Protein AF-G5Q8T3-F1 (afdb_monomer)

Sequence (205 aa):
MKNFPLQHWLRSTVIAIGSLLVLFMLLFWIPLDMPIKFTLSWMKGAQTIEATTVKQLEKAGVRVGDTLHLSGKGMCNIHSGATWSGQSNSPFMPFDCSQIIWNDAPALPLPESDLVNKAMALSQAVNRQLHPKPEDDSRVSASLRSAIQKSGMVLLDDFGDIVLKTADLCAAEDECVRLKNALVNLGNSKDWNALVKRANAGKLD

Foldseek 3Di:
DDDDPVPVVVVVVVVVVVVVVVVVCCPPVPVCVVVVLQVVCVVVPQEEQEDAAPVSVVVVVDDPNHHYDYHYAFDQDDPPPPDPDPDDDDPPVVPPSVDTHGDPDPDDPDPDDQLVVLVVQLVVLVVCQQDPDPPPPQVDDPVVCVVCVVVVHGDRSQLLSNLQSCCSNQVDPPGPVVVLVVSCVVQVHPHSVRSNVCSVVVNSD

pLDDT: mean 77.92, std 13.71, range [42.62, 95.31]

Structure (mmCIF, N/CA/C/O backbone):
data_AF-G5Q8T3-F1
#
_entry.id   AF-G5Q8T3-F1
#
loop_
_atom_site.group_PDB
_atom_site.id
_atom_site.type_symbol
_atom_site.label_atom_id
_atom_site.label_alt_id
_atom_site.label_comp_id
_atom_site.label_asym_id
_atom_site.label_entity_id
_atom_site.label_seq_id
_atom_site.pdbx_PDB_ins_code
_atom_site.Cartn_x
_atom_site.Cartn_y
_atom_site.Cartn_z
_atom_site.occupancy
_atom_site.B_iso_or_equiv
_atom_site.auth_seq_id
_atom_site.auth_comp_id
_atom_site.auth_asym_id
_atom_site.auth_atom_id
_atom_site.pdbx_PDB_model_num
ATOM 1 N N . MET A 1 1 ? -52.524 17.183 81.335 1.00 42.62 1 MET A N 1
ATOM 2 C CA . MET A 1 1 ? -52.226 17.458 79.912 1.00 42.62 1 MET A CA 1
ATOM 3 C C . MET A 1 1 ? -51.160 16.484 79.434 1.00 42.62 1 MET A C 1
ATOM 5 O O . MET A 1 1 ? -50.053 16.542 79.952 1.00 42.62 1 MET A O 1
ATOM 9 N N . LYS A 1 2 ? -51.485 15.560 78.521 1.00 50.41 2 LYS A N 1
ATOM 10 C CA . LYS A 1 2 ? -50.488 14.779 77.765 1.00 50.41 2 LYS A CA 1
ATOM 11 C C . LYS A 1 2 ? -51.164 14.119 76.555 1.00 50.41 2 LYS A C 1
ATOM 13 O O . LYS A 1 2 ? -51.480 12.937 76.569 1.00 50.41 2 LYS A O 1
ATOM 18 N N . ASN A 1 3 ? -51.418 14.914 75.515 1.00 56.03 3 ASN A N 1
ATOM 19 C CA . ASN A 1 3 ? -51.753 14.386 74.193 1.00 56.03 3 ASN A CA 1
ATOM 20 C C . ASN A 1 3 ? -50.437 13.935 73.547 1.00 56.03 3 ASN A C 1
ATOM 22 O O . ASN A 1 3 ? -49.653 14.764 73.092 1.00 56.03 3 ASN A O 1
ATOM 26 N N . PHE A 1 4 ? -50.154 12.633 73.577 1.00 59.78 4 PHE A N 1
ATOM 27 C CA . PHE A 1 4 ? -49.015 12.053 72.862 1.00 59.78 4 PHE A CA 1
ATOM 28 C C . PHE A 1 4 ? -49.248 12.167 71.341 1.00 59.78 4 PHE A C 1
ATOM 30 O O . PHE A 1 4 ? -50.328 11.801 70.874 1.00 59.78 4 PHE A O 1
ATOM 37 N N . PRO A 1 5 ? -48.272 12.626 70.534 1.00 58.94 5 PRO A N 1
ATOM 38 C CA . PRO A 1 5 ? -48.464 12.930 69.112 1.00 58.94 5 PRO A CA 1
ATOM 39 C C . PRO A 1 5 ? -48.388 11.675 68.216 1.00 58.94 5 PRO A C 1
ATOM 41 O O . PRO A 1 5 ? -47.800 11.695 67.138 1.00 58.94 5 PRO A O 1
ATOM 44 N N . LEU A 1 6 ? -48.978 10.557 68.648 1.00 61.34 6 LEU A N 1
ATOM 45 C CA . LEU A 1 6 ? -48.939 9.267 67.938 1.00 61.34 6 LEU A CA 1
ATOM 46 C C . LEU A 1 6 ? -49.663 9.310 66.581 1.00 61.34 6 LEU A C 1
ATOM 48 O O . LEU A 1 6 ? -49.260 8.646 65.629 1.00 61.34 6 LEU A O 1
ATOM 52 N N . GLN A 1 7 ? -50.704 10.135 66.465 1.00 61.84 7 GLN A N 1
ATOM 53 C CA . GLN A 1 7 ? -51.560 10.191 65.279 1.00 61.84 7 GLN A CA 1
ATOM 54 C C . GLN A 1 7 ? -50.873 10.826 64.057 1.00 61.84 7 GLN A C 1
ATOM 56 O O . GLN A 1 7 ? -51.183 10.474 62.918 1.00 61.84 7 GLN A O 1
ATOM 61 N N . HIS A 1 8 ? -49.925 11.745 64.274 1.00 64.31 8 HIS A N 1
ATOM 62 C CA . HIS A 1 8 ? -49.202 12.388 63.175 1.00 64.31 8 HIS A CA 1
ATOM 63 C C . HIS A 1 8 ? -48.110 11.474 62.608 1.00 64.31 8 HIS A C 1
ATOM 65 O O . HIS A 1 8 ? -47.958 11.374 61.394 1.00 64.31 8 HIS A O 1
ATOM 71 N N . TRP A 1 9 ? -47.433 10.723 63.481 1.00 70.50 9 TRP A N 1
ATOM 72 C CA . TRP A 1 9 ? -46.439 9.727 63.084 1.00 70.50 9 TRP A CA 1
ATOM 73 C C . TRP A 1 9 ? -47.064 8.603 62.255 1.00 70.50 9 TRP A C 1
ATOM 75 O O . TRP A 1 9 ? -46.553 8.279 61.192 1.00 70.50 9 TRP A O 1
ATOM 85 N N . LEU A 1 10 ? -48.230 8.094 62.669 1.00 76.94 10 LEU A N 1
ATOM 86 C CA . LEU A 1 10 ? -48.965 7.053 61.944 1.00 76.94 10 LEU A CA 1
ATOM 87 C C . LEU A 1 10 ? -49.357 7.474 60.523 1.00 76.94 10 LEU A C 1
ATOM 89 O O . LEU A 1 10 ? -49.164 6.706 59.584 1.00 76.94 10 LEU A O 1
ATOM 93 N N . ARG A 1 11 ? -49.863 8.703 60.340 1.00 78.75 11 ARG A N 1
ATOM 94 C CA . ARG A 1 11 ? -50.159 9.229 58.996 1.00 78.75 11 ARG A CA 1
ATOM 95 C C . ARG A 1 11 ? -48.899 9.308 58.139 1.00 78.75 11 ARG A C 1
ATOM 97 O O . ARG A 1 11 ? -48.930 8.869 56.994 1.00 78.75 11 ARG A O 1
ATOM 104 N N . SER A 1 12 ? -47.798 9.806 58.693 1.00 81.38 12 SER A N 1
ATOM 105 C CA . SER A 1 12 ? -46.526 9.884 57.971 1.00 81.38 12 SER A CA 1
ATOM 106 C C . SER A 1 12 ? -45.968 8.502 57.619 1.00 81.38 12 SER A C 1
ATOM 108 O O . SER A 1 12 ? -45.493 8.310 56.504 1.00 81.38 12 SER A O 1
ATOM 110 N N . THR A 1 13 ? -46.085 7.513 58.509 1.00 85.50 13 THR A N 1
ATOM 111 C CA . THR A 1 13 ? -45.669 6.128 58.240 1.00 85.50 13 THR A CA 1
ATOM 112 C C . THR A 1 13 ? -46.515 5.485 57.143 1.00 85.50 13 THR A C 1
ATOM 114 O O . THR A 1 13 ? -45.967 4.841 56.255 1.00 85.50 13 THR A O 1
ATOM 117 N N . VAL A 1 14 ? -47.835 5.696 57.143 1.00 88.38 14 VAL A N 1
ATOM 118 C CA . VAL A 1 14 ? -48.725 5.176 56.089 1.00 88.38 14 VAL A CA 1
ATOM 119 C C . VAL A 1 14 ? -48.404 5.804 54.732 1.00 88.38 14 VAL A C 1
ATOM 121 O O . VAL A 1 14 ? -48.340 5.092 53.733 1.00 88.38 14 VAL A O 1
ATOM 124 N N . ILE A 1 15 ? -48.141 7.114 54.690 1.00 87.56 15 ILE A N 1
ATOM 125 C CA . ILE A 1 15 ? -47.739 7.804 53.455 1.00 87.56 15 ILE A CA 1
ATOM 126 C C . ILE A 1 15 ? -46.382 7.284 52.961 1.00 87.56 15 ILE A C 1
ATOM 128 O O . ILE A 1 15 ? -46.234 7.026 51.769 1.00 87.56 15 ILE A O 1
ATOM 132 N N . ALA A 1 16 ? -45.417 7.077 53.862 1.00 90.25 16 ALA A N 1
ATOM 133 C CA . ALA A 1 16 ? -44.101 6.544 53.518 1.00 90.25 16 ALA A CA 1
ATOM 134 C C . ALA A 1 16 ? -44.172 5.108 52.978 1.00 90.25 16 ALA A C 1
ATOM 136 O O . ALA A 1 16 ? -43.504 4.783 52.003 1.00 90.25 16 ALA A O 1
ATOM 137 N N . ILE A 1 17 ? -45.003 4.247 53.570 1.00 91.50 17 ILE A N 1
ATOM 138 C CA . ILE A 1 17 ? -45.202 2.878 53.075 1.00 91.50 17 ILE A CA 1
ATOM 139 C C . ILE A 1 17 ? -45.915 2.897 51.718 1.00 91.50 17 ILE A C 1
ATOM 141 O O . ILE A 1 17 ? -45.528 2.165 50.808 1.00 91.50 17 ILE A O 1
ATOM 145 N N . GLY A 1 18 ? -46.924 3.759 51.557 1.00 91.81 18 GLY A N 1
ATOM 146 C CA . GLY A 1 18 ? -47.649 3.920 50.298 1.00 91.81 18 GLY A CA 1
ATOM 147 C C . GLY A 1 18 ? -46.747 4.381 49.153 1.00 91.81 18 GLY A C 1
ATOM 148 O O . GLY A 1 18 ? -46.799 3.807 48.066 1.00 91.81 18 GLY A O 1
ATOM 149 N N . SER A 1 19 ? -45.871 5.361 49.391 1.00 89.88 19 SER A N 1
ATOM 150 C CA . SER A 1 19 ? -44.921 5.820 48.371 1.00 89.88 19 SER A CA 1
ATOM 151 C C . SER A 1 19 ? -43.881 4.753 48.017 1.00 89.88 19 SER A C 1
ATOM 153 O O . SER A 1 19 ? -43.537 4.608 46.845 1.00 89.88 19 SER A O 1
ATOM 155 N N . LEU A 1 20 ? -43.433 3.956 48.992 1.00 89.81 20 LEU A N 1
ATOM 156 C CA . LEU A 1 20 ? -42.479 2.863 48.780 1.00 89.81 20 LEU A CA 1
ATOM 157 C C . LEU A 1 20 ? -43.096 1.721 47.955 1.00 89.81 20 LEU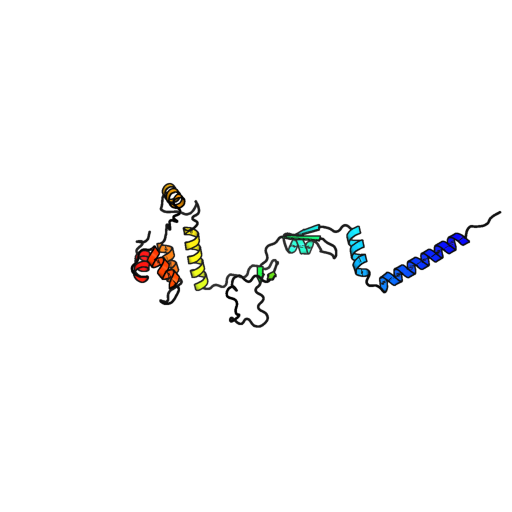 A C 1
ATOM 159 O O . LEU A 1 20 ? -42.447 1.198 47.051 1.00 89.81 20 LEU A O 1
ATOM 163 N N . LEU A 1 21 ? -44.368 1.388 48.198 1.00 90.62 21 LEU A N 1
ATOM 164 C CA . LEU A 1 21 ? -45.119 0.416 47.394 1.00 90.62 21 LEU A CA 1
ATOM 165 C C . LEU A 1 21 ? -45.283 0.870 45.942 1.00 90.62 21 LEU A C 1
ATOM 167 O O . LEU A 1 21 ? -45.048 0.081 45.030 1.00 90.62 21 LEU A O 1
ATOM 171 N N . VAL A 1 22 ? -45.645 2.138 45.720 1.00 87.44 22 VAL A N 1
ATOM 172 C CA . VAL A 1 22 ? -45.763 2.698 44.364 1.00 87.44 22 VAL A CA 1
ATOM 173 C C . VAL A 1 22 ? -44.408 2.687 43.655 1.00 87.44 22 VAL A C 1
ATOM 175 O O . VAL A 1 22 ? -44.337 2.269 42.502 1.00 87.44 22 VAL A O 1
ATOM 178 N N . LEU A 1 23 ? -43.324 3.068 44.342 1.00 84.06 23 LEU A N 1
ATOM 179 C CA . LEU A 1 23 ? -41.965 2.993 43.799 1.00 84.06 23 LEU A CA 1
ATOM 180 C C . LEU A 1 23 ? -41.620 1.559 43.376 1.00 84.06 23 LEU A C 1
ATOM 182 O O . LEU A 1 23 ? -41.162 1.344 42.260 1.00 84.06 23 LEU A O 1
ATOM 186 N N . PHE A 1 24 ? -41.889 0.573 44.233 1.00 84.50 24 PHE A N 1
ATOM 187 C CA . PHE A 1 24 ? -41.637 -0.835 43.931 1.00 84.50 24 PHE A CA 1
ATOM 188 C C . PHE A 1 24 ? -42.452 -1.313 42.720 1.00 84.50 24 PHE A C 1
ATOM 190 O O . PHE A 1 24 ? -41.910 -1.956 41.826 1.00 84.50 24 PHE A O 1
ATOM 197 N N . MET A 1 25 ? -43.729 -0.932 42.633 1.00 82.50 25 MET A N 1
ATOM 198 C CA . MET A 1 25 ? -44.567 -1.225 41.467 1.00 82.50 25 MET A CA 1
ATOM 199 C C . MET A 1 25 ? -43.959 -0.654 40.180 1.00 82.50 25 MET A C 1
ATOM 201 O O . MET A 1 25 ? -43.861 -1.360 39.183 1.00 82.50 25 MET A O 1
ATOM 205 N N . LEU A 1 26 ? -43.506 0.602 40.202 1.00 77.88 26 LEU A N 1
ATOM 206 C CA . LEU A 1 26 ? -42.876 1.237 39.044 1.00 77.88 26 LEU A CA 1
ATOM 207 C C . LEU A 1 26 ? -41.576 0.514 38.652 1.00 77.88 26 LEU A C 1
ATOM 209 O O . LEU A 1 26 ? -41.368 0.256 37.474 1.00 77.88 26 LEU A O 1
ATOM 213 N N . LEU A 1 27 ? -40.738 0.126 39.619 1.00 74.38 27 LEU A N 1
ATOM 214 C CA . LEU A 1 27 ? -39.458 -0.554 39.370 1.00 74.38 27 LEU A CA 1
ATOM 215 C C . LEU A 1 27 ? -39.600 -1.926 38.703 1.00 74.38 27 LEU A C 1
ATOM 217 O O . LEU A 1 27 ? -38.767 -2.281 37.872 1.00 74.38 27 LEU A O 1
ATOM 221 N N . PHE A 1 28 ? -40.618 -2.698 39.087 1.00 76.00 28 PHE A N 1
ATOM 222 C CA . PHE A 1 28 ? -40.800 -4.069 38.603 1.00 76.00 28 PHE A CA 1
ATOM 223 C C . PHE A 1 28 ? -41.744 -4.174 37.399 1.00 76.00 28 PHE A C 1
ATOM 225 O O . PHE A 1 28 ? -41.570 -5.084 36.590 1.00 76.00 28 PHE A O 1
ATOM 232 N N . TRP A 1 29 ? -42.731 -3.277 37.256 1.00 73.25 29 TRP A N 1
ATOM 233 C CA . TRP A 1 29 ? -43.709 -3.345 36.157 1.00 73.25 29 TRP A CA 1
ATOM 234 C C . TRP A 1 29 ? -43.398 -2.442 34.965 1.00 73.25 29 TRP A C 1
ATOM 236 O O . TRP A 1 29 ? -43.833 -2.742 33.855 1.00 73.25 29 TRP A O 1
ATOM 246 N N . ILE A 1 30 ? -42.662 -1.349 35.160 1.00 69.50 30 ILE A N 1
ATOM 247 C CA . ILE A 1 30 ? -42.206 -0.476 34.074 1.00 69.50 30 ILE A CA 1
ATOM 248 C C . ILE A 1 30 ? -40.716 -0.774 33.857 1.00 69.50 30 ILE A C 1
ATOM 250 O O . ILE A 1 30 ? -40.004 -0.990 34.837 1.00 69.50 30 ILE A O 1
ATOM 254 N N . PRO A 1 31 ? -40.197 -0.786 32.613 1.00 60.44 31 PRO A N 1
ATOM 255 C CA . PRO A 1 31 ? -38.789 -1.071 32.323 1.00 60.44 31 PRO A CA 1
ATOM 256 C C . PRO A 1 31 ? -37.863 0.100 32.721 1.00 60.44 31 PRO A C 1
ATOM 258 O O . PRO A 1 31 ? -37.091 0.619 31.918 1.00 60.44 31 PRO A O 1
ATOM 261 N N . LEU A 1 32 ? -37.933 0.531 33.982 1.00 60.97 32 LEU A N 1
ATOM 262 C CA . LEU A 1 32 ? -37.097 1.570 34.583 1.00 60.97 32 LEU A CA 1
ATOM 263 C C . LEU A 1 32 ? -35.688 1.067 34.949 1.00 60.97 32 LEU A C 1
ATOM 265 O O . LEU A 1 32 ? -34.845 1.868 35.347 1.00 60.97 32 LEU A O 1
ATOM 269 N N . ASP A 1 33 ? -35.389 -0.222 34.772 1.00 63.12 33 ASP A N 1
ATOM 270 C CA . ASP A 1 33 ? -34.049 -0.780 35.010 1.00 63.12 33 ASP A CA 1
ATOM 271 C C . ASP A 1 33 ? -32.971 -0.068 34.162 1.00 63.12 33 ASP A C 1
ATOM 273 O O . ASP A 1 33 ? -31.899 0.281 34.657 1.00 63.12 33 ASP A O 1
ATOM 277 N N . MET A 1 34 ? -33.289 0.265 32.904 1.00 63.25 34 MET A N 1
ATOM 278 C CA . MET A 1 34 ? -32.414 1.063 32.032 1.00 63.25 34 MET A CA 1
ATOM 279 C C . MET A 1 34 ? -32.108 2.460 32.624 1.00 63.25 34 MET A C 1
ATOM 281 O O . MET A 1 34 ? -30.940 2.733 32.910 1.00 63.25 34 MET A O 1
ATOM 285 N N . PRO A 1 35 ? -33.090 3.353 32.868 1.00 67.44 35 PRO A N 1
ATOM 286 C CA . PRO A 1 35 ? -32.822 4.695 33.400 1.00 67.44 35 PRO A CA 1
ATOM 287 C C . PRO A 1 35 ? -32.220 4.703 34.816 1.00 67.44 35 PRO A C 1
ATOM 289 O O . PRO A 1 35 ? -31.497 5.634 35.170 1.00 67.44 35 PRO A O 1
ATOM 292 N N . ILE A 1 36 ? -32.443 3.667 35.626 1.00 69.12 36 ILE A N 1
ATOM 293 C CA . ILE A 1 36 ? -31.833 3.567 36.961 1.00 69.12 36 ILE A CA 1
ATOM 294 C C . ILE A 1 36 ? -30.357 3.196 36.875 1.00 69.12 36 ILE A C 1
ATOM 296 O O . ILE A 1 36 ? -29.540 3.790 37.576 1.00 69.12 36 ILE A O 1
ATOM 300 N N . LYS A 1 37 ? -29.981 2.286 35.970 1.00 64.88 37 LYS A N 1
ATOM 301 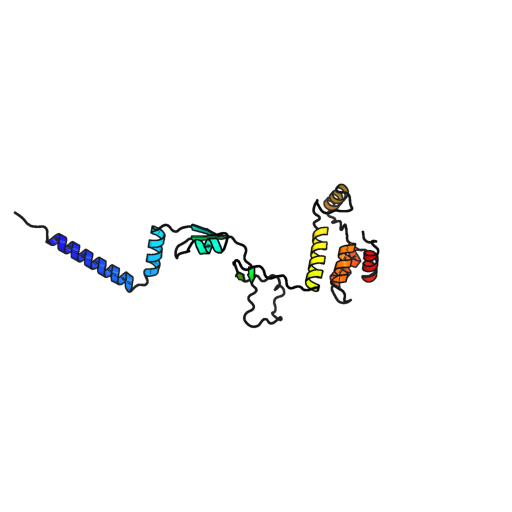C CA . LYS A 1 37 ? -28.570 2.022 35.662 1.00 64.88 37 LYS A CA 1
ATOM 302 C C . LYS A 1 37 ? -27.875 3.287 35.164 1.00 64.88 37 LYS A C 1
ATOM 304 O O . LYS A 1 37 ? -26.786 3.585 35.637 1.00 64.88 37 LYS A O 1
ATOM 309 N N . PHE A 1 38 ? -28.529 4.077 34.308 1.00 65.81 38 PHE A N 1
ATOM 310 C CA . PHE A 1 38 ? -27.991 5.363 33.851 1.00 65.81 38 PHE A CA 1
ATOM 311 C C . PHE A 1 38 ? -27.817 6.382 34.987 1.00 65.81 38 PHE A C 1
ATOM 313 O O . PHE A 1 38 ? -26.746 6.974 35.098 1.00 65.81 38 PHE A O 1
ATOM 320 N N . THR A 1 39 ? -28.811 6.571 35.861 1.00 68.50 39 THR A N 1
ATOM 321 C CA . THR A 1 39 ? -28.696 7.515 36.993 1.00 68.50 39 THR A CA 1
ATOM 322 C C . THR A 1 39 ? -27.679 7.051 38.040 1.00 68.50 39 THR A C 1
ATOM 324 O O . THR A 1 39 ? -26.928 7.871 38.567 1.00 68.50 39 THR A O 1
ATOM 327 N N . LEU A 1 40 ? -27.575 5.742 38.296 1.00 65.94 40 LEU A N 1
ATOM 328 C CA . LEU A 1 40 ? -26.546 5.159 39.163 1.00 65.94 40 LEU A CA 1
ATOM 329 C C . LEU A 1 40 ? -25.140 5.268 38.560 1.00 65.94 40 LEU A C 1
ATOM 331 O O . LEU A 1 40 ? -24.208 5.576 39.299 1.00 65.94 40 LEU A O 1
ATOM 335 N N . SER A 1 41 ? -24.969 5.034 37.256 1.00 61.31 41 SER A N 1
ATOM 336 C CA . SER A 1 41 ? -23.687 5.229 36.562 1.00 61.31 41 SER A CA 1
ATOM 337 C C . SER A 1 41 ? -23.288 6.708 36.536 1.00 61.31 41 SER A C 1
ATOM 339 O O . SER A 1 41 ? -22.127 7.027 36.768 1.00 61.31 41 SER A O 1
ATOM 341 N N . TRP A 1 42 ? -24.248 7.622 36.363 1.00 63.47 42 TRP A N 1
ATOM 342 C CA . TRP A 1 42 ? -24.005 9.064 36.434 1.00 63.47 42 TRP A CA 1
ATOM 343 C C . TRP A 1 42 ? -23.592 9.515 37.846 1.00 63.47 42 TRP A C 1
ATOM 345 O O . TRP A 1 42 ? -22.610 10.238 37.988 1.00 63.47 42 TRP A O 1
ATOM 355 N N . MET A 1 43 ? -24.251 9.015 38.902 1.00 66.88 43 MET A N 1
ATOM 356 C CA . MET A 1 43 ? -23.852 9.286 40.295 1.00 66.88 43 MET A CA 1
ATOM 357 C C . MET A 1 43 ? -22.505 8.664 40.679 1.00 66.88 43 MET A C 1
ATOM 359 O O . MET A 1 43 ? -21.800 9.216 41.519 1.00 66.88 43 MET A O 1
ATOM 363 N N . LYS A 1 44 ? -22.139 7.517 40.092 1.00 60.78 44 LYS A N 1
ATOM 364 C CA . LYS A 1 44 ? -20.831 6.873 40.310 1.00 60.78 44 LYS A CA 1
ATOM 365 C C . LYS A 1 44 ? -19.689 7.553 39.545 1.00 60.78 44 LYS A C 1
ATOM 367 O O . LYS A 1 44 ? -18.538 7.185 39.758 1.00 60.78 44 LYS A O 1
ATOM 372 N N . GLY A 1 45 ? -20.008 8.557 38.725 1.00 59.09 45 GLY A N 1
ATOM 373 C CA . GLY A 1 45 ? -19.077 9.233 37.836 1.00 59.09 45 GLY A CA 1
ATOM 374 C C . GLY A 1 45 ? -18.854 8.389 36.590 1.00 59.09 45 GLY A C 1
ATOM 375 O O . GLY A 1 45 ? -18.124 7.402 36.632 1.00 59.09 45 GLY A O 1
ATOM 376 N N . ALA A 1 46 ? -19.484 8.775 35.479 1.00 60.88 46 ALA A N 1
ATOM 377 C CA . ALA A 1 46 ? -19.163 8.212 34.175 1.00 60.88 46 ALA A CA 1
ATOM 378 C C . ALA A 1 46 ? -17.666 8.435 33.915 1.00 60.88 46 ALA A C 1
ATOM 380 O O . ALA A 1 46 ? -17.211 9.579 33.849 1.00 60.88 46 ALA A O 1
ATOM 381 N N . GLN A 1 47 ? -16.890 7.354 33.834 1.00 67.38 47 GLN A N 1
ATOM 382 C CA . GLN A 1 47 ? -15.468 7.454 33.535 1.00 67.38 47 GLN A CA 1
ATOM 383 C C . GLN A 1 47 ? -15.290 7.534 32.020 1.00 67.38 47 GLN A C 1
ATOM 385 O O . GLN A 1 47 ? -15.877 6.762 31.259 1.00 67.38 47 GLN A O 1
ATOM 390 N N . THR A 1 48 ? -14.492 8.502 31.579 1.00 79.38 48 THR A N 1
ATOM 391 C CA . THR A 1 48 ? -14.011 8.565 30.201 1.00 79.38 48 THR A CA 1
ATOM 392 C C . THR A 1 48 ? -12.856 7.583 30.066 1.00 79.38 48 THR A C 1
ATOM 394 O O . THR A 1 48 ? -11.779 7.811 30.618 1.00 79.38 48 THR A O 1
ATOM 397 N N . ILE A 1 49 ? -13.087 6.470 29.375 1.00 82.75 49 ILE A N 1
ATOM 398 C CA . ILE A 1 49 ? -12.070 5.450 29.128 1.00 82.75 49 ILE A CA 1
ATOM 399 C C . ILE A 1 49 ? -11.380 5.792 27.811 1.00 82.75 49 ILE A C 1
ATOM 401 O O . ILE A 1 49 ? -11.984 5.702 26.739 1.00 82.75 49 ILE A O 1
ATOM 405 N N . GLU A 1 50 ? -10.107 6.168 27.897 1.00 87.56 50 GLU A N 1
ATOM 406 C CA . GLU A 1 50 ? -9.243 6.339 26.733 1.00 87.56 50 GLU A CA 1
ATOM 407 C C . GLU A 1 50 ? -8.455 5.051 26.489 1.00 87.56 50 GLU A C 1
ATOM 409 O O . GLU A 1 50 ? -7.757 4.562 27.380 1.00 87.56 50 GLU A O 1
ATOM 414 N N . ALA A 1 51 ? -8.561 4.483 25.288 1.00 88.00 51 ALA A N 1
ATOM 415 C CA . ALA A 1 51 ? -7.796 3.294 24.927 1.00 88.00 51 ALA A CA 1
ATOM 416 C C . ALA A 1 51 ? -7.232 3.413 23.514 1.00 88.00 51 ALA A C 1
ATOM 418 O O . ALA A 1 51 ? -7.960 3.663 22.551 1.00 88.00 51 ALA A O 1
ATOM 419 N N . THR A 1 52 ? -5.922 3.183 23.398 1.00 89.12 52 THR A N 1
ATOM 420 C CA . THR A 1 52 ? -5.222 3.157 22.107 1.00 89.12 52 THR A CA 1
ATOM 421 C C . THR A 1 52 ? -4.945 1.747 21.592 1.00 89.12 52 THR A C 1
ATOM 423 O O . THR A 1 52 ? -4.517 1.547 20.456 1.00 89.12 52 THR A O 1
ATOM 426 N N . THR A 1 53 ? -5.201 0.740 22.430 1.00 88.06 53 THR A N 1
ATOM 427 C CA . THR A 1 53 ? -4.995 -0.680 22.120 1.00 88.06 53 THR A CA 1
ATOM 428 C C . THR A 1 53 ? -6.171 -1.516 22.611 1.00 88.06 53 THR A C 1
ATOM 430 O O . THR A 1 53 ? -6.818 -1.171 23.604 1.00 88.06 53 THR A O 1
ATOM 433 N N . VAL A 1 54 ? -6.412 -2.654 21.956 1.00 89.06 54 VAL A N 1
ATOM 434 C CA . VAL A 1 54 ? -7.506 -3.571 22.315 1.00 89.06 54 VAL A CA 1
ATOM 435 C C . VAL A 1 54 ? -7.324 -4.105 23.739 1.00 89.06 54 VAL A C 1
ATOM 437 O O . VAL A 1 54 ? -8.272 -4.125 24.518 1.00 89.06 54 VAL A O 1
ATOM 440 N N . LYS A 1 55 ? -6.082 -4.405 24.141 1.00 88.75 55 LYS A N 1
ATOM 441 C CA . LYS A 1 55 ? -5.759 -4.853 25.509 1.00 88.75 55 LYS A CA 1
ATOM 442 C C . LYS A 1 55 ? -6.039 -3.807 26.584 1.00 88.75 55 LYS A C 1
ATOM 444 O O . LYS A 1 55 ? -6.394 -4.170 27.703 1.00 88.75 55 LYS A O 1
ATOM 449 N N . GLN A 1 56 ? -5.831 -2.519 26.294 1.00 87.88 56 GLN A N 1
ATOM 450 C CA . GLN A 1 56 ? -6.169 -1.448 27.240 1.00 87.88 56 GLN A CA 1
ATOM 451 C C . GLN A 1 56 ? -7.681 -1.359 27.430 1.00 87.88 56 GLN A C 1
ATOM 453 O O . GLN A 1 56 ? -8.137 -1.261 28.567 1.00 87.88 56 GLN A O 1
ATOM 458 N N . LEU A 1 57 ? -8.440 -1.460 26.336 1.00 90.00 57 LEU A N 1
ATOM 459 C CA . LEU A 1 57 ? -9.898 -1.445 26.388 1.00 90.00 57 LEU A CA 1
ATOM 460 C C . LEU A 1 57 ? -10.454 -2.656 27.152 1.00 90.00 57 LEU A C 1
ATOM 462 O O . LEU A 1 57 ? -11.337 -2.497 27.990 1.00 90.00 57 LEU A O 1
ATOM 466 N N . GLU A 1 58 ? -9.899 -3.847 26.916 1.00 88.62 58 GLU A N 1
ATOM 467 C CA . GLU A 1 58 ? -10.284 -5.074 27.624 1.00 88.62 58 GLU A CA 1
ATOM 468 C C . GLU A 1 58 ? -10.028 -4.958 29.135 1.00 88.62 58 GLU A C 1
ATOM 470 O O . GLU A 1 58 ? -10.905 -5.253 29.948 1.00 88.62 58 GLU A O 1
ATOM 475 N N . LYS A 1 59 ? -8.852 -4.451 29.529 1.00 89.56 59 LYS A N 1
ATOM 476 C CA . LYS A 1 59 ? -8.495 -4.252 30.943 1.00 89.56 59 LYS A CA 1
ATOM 477 C C . LYS A 1 59 ? -9.308 -3.160 31.634 1.00 89.56 59 LYS A C 1
ATOM 479 O O . LYS A 1 59 ? -9.459 -3.224 32.852 1.00 89.56 59 LYS A O 1
ATOM 484 N N . ALA A 1 60 ? -9.810 -2.172 30.894 1.00 86.75 60 ALA A N 1
ATOM 485 C CA . ALA A 1 60 ? -10.600 -1.082 31.458 1.00 86.75 60 ALA A CA 1
ATOM 486 C C . ALA A 1 60 ? -11.965 -1.549 31.996 1.00 86.75 60 ALA A C 1
ATOM 488 O O . ALA A 1 60 ? -12.543 -0.876 32.845 1.00 86.75 60 ALA A O 1
ATOM 489 N N . GLY A 1 61 ? -12.463 -2.715 31.559 1.00 83.44 61 GLY A N 1
ATOM 490 C CA . GLY A 1 61 ? -13.678 -3.314 32.114 1.00 83.44 61 GLY A CA 1
ATOM 491 C C . GLY A 1 61 ? -14.932 -2.471 31.868 1.00 83.44 61 GLY A C 1
ATOM 492 O O . GLY A 1 61 ? -15.684 -2.217 32.811 1.00 83.44 61 GLY A O 1
ATOM 493 N N . VAL A 1 62 ? -15.122 -2.051 30.611 1.00 87.69 62 VAL A N 1
ATOM 494 C CA . VAL A 1 62 ? -16.189 -1.155 30.128 1.00 87.69 62 VAL A CA 1
ATOM 495 C C . VAL A 1 62 ? -17.572 -1.559 30.641 1.00 87.69 62 VAL A C 1
ATOM 497 O O . VAL A 1 62 ? -17.984 -2.718 30.542 1.00 87.69 62 VAL A O 1
ATOM 500 N N . ARG A 1 63 ? -18.320 -0.578 31.146 1.00 86.00 63 ARG A N 1
ATOM 501 C CA . ARG A 1 63 ? -19.678 -0.731 31.671 1.00 86.00 63 ARG A CA 1
ATOM 502 C C . ARG A 1 63 ? -20.666 0.145 30.913 1.00 86.00 63 ARG A C 1
ATOM 504 O O . ARG A 1 63 ? -20.321 1.119 30.249 1.00 86.00 63 ARG A O 1
ATOM 511 N N . VAL A 1 64 ? -21.947 -0.199 31.041 1.00 83.94 64 VAL A N 1
ATOM 512 C CA . VAL A 1 64 ? -23.036 0.609 30.482 1.00 83.94 64 VAL A CA 1
ATOM 513 C C . VAL A 1 64 ? -23.053 1.981 31.164 1.00 83.94 64 VAL A C 1
ATOM 515 O O . VAL A 1 64 ? -23.243 2.079 32.380 1.00 83.94 64 VAL A O 1
ATOM 518 N N . GLY A 1 65 ? -22.875 3.030 30.360 1.00 78.12 65 GLY A N 1
ATOM 519 C CA . GLY A 1 65 ?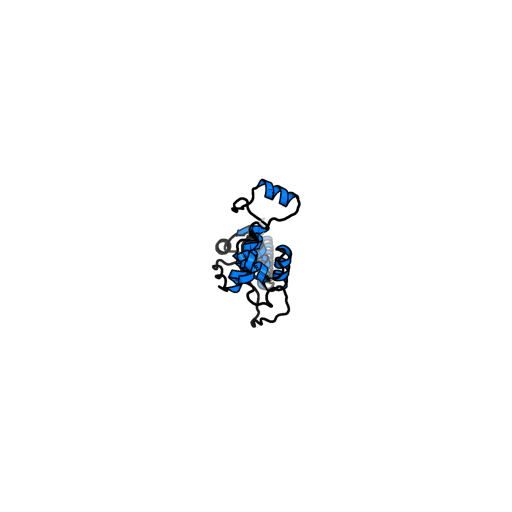 -22.808 4.423 30.808 1.00 78.12 65 GLY A CA 1
ATOM 520 C C . GLY A 1 65 ? -21.412 5.048 30.741 1.00 78.12 65 GLY A C 1
ATOM 521 O O . GLY A 1 65 ? -21.309 6.262 30.910 1.00 78.12 65 GLY A O 1
ATOM 522 N N . ASP A 1 66 ? -20.365 4.267 30.462 1.00 84.44 66 ASP A N 1
ATOM 523 C CA . ASP A 1 66 ? -19.020 4.807 30.247 1.00 84.44 66 ASP A CA 1
ATOM 524 C C . ASP A 1 66 ? -18.932 5.552 28.909 1.00 84.44 66 ASP A C 1
ATOM 526 O O . ASP A 1 66 ? -19.602 5.211 27.930 1.00 84.44 66 ASP A O 1
ATOM 530 N N . THR A 1 67 ? -18.080 6.575 28.860 1.00 85.31 67 THR A N 1
ATOM 531 C CA . THR A 1 67 ? -17.766 7.288 27.615 1.00 85.31 67 THR A CA 1
ATOM 532 C C . THR A 1 67 ? -16.436 6.775 27.087 1.00 85.31 67 THR A C 1
ATOM 534 O O . THR A 1 67 ? -15.440 6.796 27.804 1.00 85.31 67 THR A O 1
ATOM 537 N N . LEU A 1 68 ? -16.404 6.311 25.838 1.00 88.88 68 LEU A N 1
ATOM 538 C CA . LEU A 1 68 ? -15.202 5.738 25.235 1.00 88.88 68 LEU A CA 1
ATOM 539 C C . LEU A 1 68 ? -14.541 6.740 24.288 1.00 88.88 68 LEU A C 1
ATOM 541 O O . LEU A 1 68 ? -15.195 7.268 23.388 1.00 88.88 68 LEU A O 1
ATOM 545 N N . HIS A 1 69 ? -13.236 6.949 24.450 1.00 90.31 69 HIS A N 1
ATOM 546 C CA . HIS A 1 69 ? -12.396 7.636 23.474 1.00 90.31 69 HIS A CA 1
ATOM 547 C C . HIS A 1 69 ? -11.354 6.649 22.941 1.00 90.31 69 HIS A C 1
ATOM 549 O O . HIS A 1 69 ? -10.358 6.339 23.595 1.00 90.31 69 HIS A O 1
ATOM 555 N N . LEU A 1 70 ? -11.631 6.089 21.765 1.00 89.56 70 LEU A N 1
ATOM 556 C CA . LEU A 1 70 ? -10.832 5.018 21.176 1.00 89.56 70 LEU A CA 1
ATOM 557 C C . LEU A 1 70 ? -10.077 5.550 19.963 1.00 89.56 70 LEU A C 1
ATOM 559 O O . LEU A 1 70 ? -10.664 6.194 19.095 1.00 89.56 70 LEU A O 1
ATOM 563 N N . SER A 1 71 ? -8.786 5.246 19.885 1.00 88.75 71 SER A N 1
ATOM 564 C CA . SER A 1 71 ? -7.958 5.552 18.718 1.00 88.75 71 SER A CA 1
ATOM 565 C C . SER A 1 71 ? -7.071 4.358 18.416 1.00 88.75 71 SER A C 1
ATOM 567 O O . SER A 1 71 ? -6.376 3.865 19.291 1.00 88.75 71 SER A O 1
ATOM 569 N N . GLY A 1 72 ? -7.083 3.851 17.192 1.00 85.56 72 GLY A N 1
ATOM 570 C CA . GLY A 1 72 ? -6.349 2.633 16.887 1.00 85.56 72 GLY A CA 1
ATOM 571 C C . GLY A 1 72 ? -6.191 2.396 15.400 1.00 85.56 72 GLY A C 1
ATOM 572 O O . GLY A 1 72 ? -6.781 3.083 14.567 1.00 85.56 72 GLY A O 1
ATOM 573 N N . LYS A 1 73 ? -5.372 1.398 15.074 1.00 84.12 73 LYS A N 1
ATOM 574 C CA . LYS A 1 73 ? -5.230 0.869 13.718 1.00 84.12 73 LYS A CA 1
ATOM 575 C C . LYS A 1 73 ? -5.928 -0.480 13.665 1.00 84.12 73 LYS A C 1
ATOM 577 O O . LYS A 1 73 ? -5.594 -1.358 14.453 1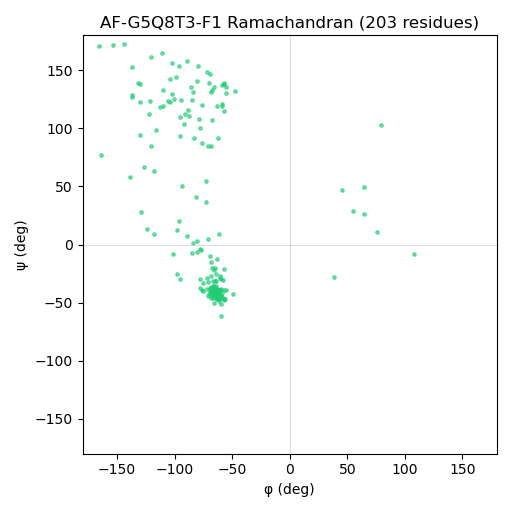.00 84.12 73 LYS A O 1
ATOM 582 N N . GLY A 1 74 ? -6.885 -0.628 12.759 1.00 82.69 74 GLY A N 1
ATOM 583 C CA . GLY A 1 74 ? -7.552 -1.899 12.492 1.00 82.69 74 GLY A CA 1
ATOM 584 C C . GLY A 1 74 ? -7.185 -2.453 11.121 1.00 82.69 74 GLY A C 1
ATOM 585 O O . GLY A 1 74 ? -6.647 -1.742 10.271 1.00 82.69 74 GLY A O 1
ATOM 586 N N . MET A 1 75 ? -7.489 -3.729 10.915 1.00 82.38 75 MET A N 1
ATOM 587 C CA . MET A 1 75 ? -7.390 -4.376 9.616 1.00 82.38 75 MET A CA 1
ATOM 588 C C . MET A 1 75 ? -8.674 -4.155 8.821 1.00 82.38 75 MET A C 1
ATOM 590 O O . MET A 1 75 ? -9.781 -4.287 9.340 1.00 82.38 75 MET A O 1
ATOM 594 N N . CYS A 1 76 ? -8.508 -3.827 7.547 1.00 79.81 76 CYS A N 1
ATOM 595 C CA . CYS A 1 76 ? -9.591 -3.740 6.582 1.00 79.81 76 CYS A CA 1
ATOM 596 C C . CYS A 1 76 ? -10.161 -5.136 6.300 1.00 79.81 76 CYS A C 1
ATOM 598 O O . CYS A 1 76 ? -9.403 -6.069 6.034 1.00 79.81 76 CYS A O 1
ATOM 600 N N . ASN A 1 77 ? -11.482 -5.276 6.360 1.00 74.75 77 ASN A N 1
ATOM 601 C CA . ASN A 1 77 ? -12.194 -6.504 6.044 1.00 74.75 77 ASN A CA 1
ATOM 602 C C . ASN A 1 77 ? -13.186 -6.256 4.906 1.00 74.75 77 ASN A C 1
ATOM 604 O O . ASN A 1 77 ? -14.075 -5.411 5.017 1.00 74.75 77 ASN A O 1
ATOM 608 N N . ILE A 1 78 ? -13.045 -7.037 3.837 1.00 69.38 78 ILE A N 1
ATOM 609 C CA . ILE A 1 78 ? -13.962 -7.035 2.700 1.00 69.38 78 ILE A CA 1
ATOM 610 C C . ILE A 1 78 ? -15.082 -8.021 3.038 1.00 69.38 78 ILE A C 1
ATOM 612 O O . ILE A 1 78 ? -14.855 -9.234 3.091 1.00 69.38 78 ILE A O 1
ATOM 616 N N . HIS A 1 79 ? -16.295 -7.523 3.285 1.00 58.78 79 HIS A N 1
ATOM 617 C CA . HIS A 1 79 ? -17.444 -8.381 3.575 1.00 58.78 79 HIS A CA 1
ATOM 618 C C . HIS A 1 79 ? -17.891 -9.137 2.313 1.00 58.78 79 HIS A C 1
ATOM 620 O O . HIS A 1 79 ? -18.801 -8.720 1.600 1.00 58.78 79 HIS A O 1
ATOM 626 N N . SER A 1 80 ? -17.258 -10.275 2.030 1.00 55.84 80 SER A N 1
ATOM 627 C CA . SER A 1 80 ? -17.774 -11.236 1.055 1.00 55.84 80 SER A CA 1
ATOM 628 C C . SER A 1 80 ? -18.811 -12.119 1.748 1.00 55.84 80 SER A C 1
ATOM 630 O O . SER A 1 80 ? -18.490 -13.106 2.404 1.00 55.84 80 SER A O 1
ATOM 632 N N . GLY A 1 81 ? -20.084 -11.728 1.688 1.00 52.28 81 GLY A N 1
ATOM 633 C CA . GLY A 1 81 ? -21.159 -12.585 2.184 1.00 52.28 81 GLY A CA 1
ATOM 634 C C . GLY A 1 81 ? -21.144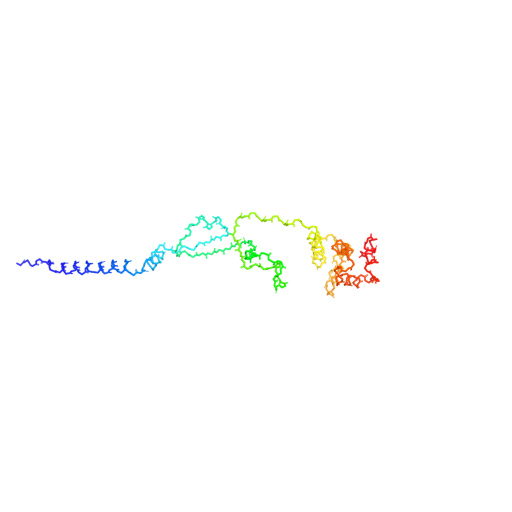 -13.912 1.424 1.00 52.28 81 GLY A C 1
ATOM 635 O O . GLY A 1 81 ? -21.257 -13.856 0.211 1.00 52.28 81 GLY A O 1
ATOM 636 N N . ALA A 1 82 ? -20.976 -15.039 2.139 1.00 52.50 82 ALA A N 1
ATOM 637 C CA . ALA A 1 82 ? -21.122 -16.484 1.823 1.00 52.50 82 ALA A CA 1
ATOM 638 C C . ALA A 1 82 ? -20.684 -17.059 0.449 1.00 52.50 82 ALA A C 1
ATOM 640 O O . ALA A 1 82 ? -20.320 -18.228 0.361 1.00 52.50 82 ALA A O 1
ATOM 641 N N . THR A 1 83 ? -20.699 -16.282 -0.621 1.00 47.12 83 THR A N 1
ATOM 642 C CA . THR A 1 83 ? -20.351 -16.627 -1.990 1.00 47.12 83 THR A CA 1
ATOM 643 C C . THR A 1 83 ? -19.375 -15.577 -2.504 1.00 47.12 83 THR A C 1
ATOM 645 O O . THR A 1 83 ? -19.774 -14.518 -2.989 1.00 47.12 83 THR A O 1
ATOM 648 N N . TRP A 1 84 ? -18.078 -15.859 -2.393 1.00 46.91 84 TRP A N 1
ATOM 649 C CA . TRP A 1 84 ? -17.047 -15.095 -3.093 1.00 46.91 84 TRP A CA 1
ATOM 650 C C . TRP A 1 84 ? -17.176 -15.376 -4.597 1.00 46.91 84 TRP A C 1
ATOM 652 O O . TRP A 1 84 ? -16.559 -16.290 -5.135 1.00 46.91 84 TRP A O 1
ATOM 662 N N . SER A 1 85 ? -18.055 -14.646 -5.284 1.00 51.59 85 SER A N 1
ATOM 663 C CA . SER A 1 85 ? -18.098 -14.624 -6.743 1.00 51.59 85 SER A CA 1
ATOM 664 C C . SER A 1 85 ? -17.148 -13.530 -7.218 1.00 51.59 85 SER A C 1
ATOM 666 O O . SER A 1 85 ? -17.421 -12.353 -6.992 1.00 51.59 85 SER A O 1
ATOM 668 N N . GLY A 1 86 ? -16.073 -13.883 -7.931 1.00 50.66 86 GLY A N 1
ATOM 669 C CA . GLY A 1 86 ? -15.161 -12.921 -8.583 1.00 50.66 86 GLY A CA 1
ATOM 670 C C . GLY A 1 86 ? -15.817 -12.029 -9.655 1.00 50.66 86 GLY A C 1
ATOM 671 O O . GLY A 1 86 ? -15.131 -11.316 -10.376 1.00 50.66 86 GLY A O 1
ATOM 672 N N . GLN A 1 87 ? -17.146 -12.076 -9.766 1.00 50.69 87 GLN A N 1
ATOM 673 C CA . GLN A 1 87 ? -17.992 -11.240 -10.598 1.00 50.69 87 GLN A CA 1
ATOM 674 C C . GLN A 1 87 ? -18.975 -10.497 -9.691 1.00 50.69 87 GLN A C 1
ATOM 676 O O . GLN A 1 87 ? -20.107 -10.929 -9.491 1.00 50.69 87 GLN A O 1
ATOM 681 N N . SER A 1 88 ? -18.562 -9.369 -9.126 1.00 44.75 88 SER A N 1
ATOM 682 C CA . SER A 1 88 ? -19.519 -8.376 -8.650 1.00 44.75 88 SER A CA 1
ATOM 683 C C . SER A 1 88 ? -19.127 -7.013 -9.204 1.00 44.75 88 SER A C 1
ATOM 685 O O . SER A 1 88 ? -17.958 -6.672 -9.360 1.00 44.75 88 SER A O 1
ATOM 687 N N . ASN A 1 89 ? -20.159 -6.295 -9.620 1.00 48.09 89 ASN A N 1
ATOM 688 C CA . ASN A 1 89 ? -20.201 -5.212 -10.593 1.00 48.09 89 ASN A CA 1
ATOM 689 C C . ASN A 1 89 ? -19.576 -3.886 -10.094 1.00 48.09 89 ASN A C 1
ATOM 691 O O . ASN A 1 89 ? -20.113 -2.815 -10.365 1.00 48.09 89 ASN A O 1
ATOM 695 N N . SER A 1 90 ? -18.493 -3.942 -9.311 1.00 49.81 90 SER A N 1
ATOM 696 C CA . SER A 1 90 ? -17.866 -2.783 -8.672 1.00 49.81 90 SER A CA 1
ATOM 697 C C . SER A 1 90 ? -16.395 -2.646 -9.093 1.00 49.81 90 SER A C 1
ATOM 699 O O . SER A 1 90 ? -15.566 -3.475 -8.711 1.00 49.81 90 SER A O 1
ATOM 701 N N . PRO A 1 91 ? -16.029 -1.600 -9.857 1.00 49.69 91 PRO A N 1
ATOM 702 C CA . PRO A 1 91 ? -14.677 -1.422 -10.395 1.00 49.69 91 PRO A CA 1
ATOM 703 C C . PRO A 1 91 ? -13.599 -1.049 -9.352 1.00 49.69 91 PRO A C 1
ATOM 705 O O . PRO A 1 91 ? -12.456 -0.814 -9.736 1.00 49.69 91 PRO A O 1
ATOM 708 N N . PHE A 1 92 ? -13.918 -1.001 -8.049 1.00 47.88 92 PHE A N 1
ATOM 709 C CA . PHE A 1 92 ? -13.023 -0.492 -6.993 1.00 47.88 92 PHE A CA 1
ATOM 710 C C . PHE A 1 92 ? -12.836 -1.426 -5.777 1.00 47.88 92 PHE A C 1
ATOM 712 O O . PHE A 1 92 ? -12.526 -0.964 -4.682 1.00 47.88 92 PHE A O 1
ATOM 719 N N . MET A 1 93 ? -12.967 -2.747 -5.938 1.00 56.25 93 MET A N 1
ATOM 720 C CA . MET A 1 93 ? -12.832 -3.689 -4.808 1.00 56.25 93 MET A CA 1
ATOM 721 C C . MET A 1 93 ? -11.431 -3.893 -4.171 1.00 56.25 93 MET A C 1
ATOM 723 O O . MET A 1 93 ? -11.397 -4.478 -3.091 1.00 56.25 93 MET A O 1
ATOM 727 N N . PRO A 1 94 ? -10.278 -3.411 -4.698 1.00 52.28 94 PRO A N 1
ATOM 728 C CA . PRO A 1 94 ? -9.007 -3.497 -3.958 1.00 52.28 94 PRO A CA 1
ATOM 729 C C . PRO A 1 94 ? -8.940 -2.600 -2.710 1.00 52.28 94 PRO A C 1
ATOM 731 O O . PRO A 1 94 ? -8.049 -2.779 -1.884 1.00 52.28 94 PRO A O 1
ATOM 734 N N . PHE A 1 95 ? -9.853 -1.628 -2.585 1.00 58.28 95 PHE A N 1
ATOM 735 C CA . PHE A 1 95 ? -9.865 -0.634 -1.504 1.00 58.28 95 PHE A CA 1
ATOM 736 C C . PHE A 1 95 ? -11.184 -0.611 -0.712 1.00 58.28 95 PHE A C 1
ATOM 738 O O . PHE A 1 95 ? -11.433 0.337 0.033 1.00 58.28 95 PHE A O 1
ATOM 745 N N . ASP A 1 96 ? -12.047 -1.623 -0.864 1.00 64.81 96 ASP A N 1
ATOM 746 C CA . ASP A 1 96 ? -13.322 -1.693 -0.139 1.00 64.81 96 ASP A CA 1
ATOM 747 C C . ASP A 1 96 ? -13.104 -2.122 1.321 1.00 64.81 96 ASP A C 1
ATOM 749 O O . ASP A 1 96 ? -13.157 -3.299 1.673 1.00 64.81 96 ASP A O 1
ATOM 753 N N . CYS A 1 97 ? -12.855 -1.138 2.184 1.00 71.88 97 CYS A N 1
ATOM 754 C CA . CYS A 1 97 ? -12.776 -1.315 3.633 1.00 71.88 97 CYS A CA 1
ATOM 755 C C . CYS A 1 97 ? -14.111 -1.032 4.323 1.00 71.88 97 CYS A C 1
ATOM 757 O O . CYS A 1 97 ? -14.164 -0.278 5.296 1.00 71.88 97 CYS A O 1
ATOM 759 N N . SER A 1 98 ? -15.193 -1.640 3.829 1.00 76.94 98 SER A N 1
ATOM 760 C CA . SER A 1 98 ? -16.533 -1.544 4.427 1.00 76.94 98 SER A CA 1
ATOM 761 C C . SER A 1 98 ? -16.597 -1.996 5.891 1.00 76.94 98 SER A C 1
ATOM 763 O O . SER A 1 98 ? -17.508 -1.591 6.616 1.00 76.94 98 SER A O 1
ATOM 765 N N . GLN A 1 99 ? -15.636 -2.796 6.361 1.00 77.44 99 GLN A N 1
ATOM 766 C CA . GLN A 1 99 ? -15.497 -3.154 7.770 1.00 77.44 99 GLN A CA 1
ATOM 767 C C . GLN A 1 99 ? -14.051 -2.975 8.241 1.00 77.44 99 GLN A C 1
ATOM 769 O O . GLN A 1 99 ? -13.106 -3.341 7.546 1.00 77.44 99 GLN A O 1
ATOM 774 N N . ILE A 1 100 ? -13.877 -2.444 9.453 1.00 82.12 100 ILE A N 1
ATOM 775 C CA . ILE A 1 100 ? -12.580 -2.367 10.132 1.00 82.12 100 ILE A CA 1
ATOM 776 C C . ILE A 1 100 ? -12.628 -3.298 11.339 1.00 82.12 100 ILE A C 1
ATOM 778 O O . ILE A 1 100 ? -13.427 -3.104 12.254 1.00 82.12 100 ILE A O 1
ATOM 782 N N . ILE A 1 101 ? -11.757 -4.302 11.346 1.00 85.25 101 ILE A N 1
ATOM 783 C CA . ILE A 1 101 ? -11.562 -5.202 12.478 1.00 85.25 101 ILE A CA 1
ATOM 784 C C . ILE A 1 101 ? -10.392 -4.668 13.298 1.00 85.25 101 ILE A C 1
ATOM 786 O O . ILE A 1 101 ? -9.241 -4.717 12.868 1.00 85.25 101 ILE A O 1
ATOM 790 N N . TRP A 1 102 ? -10.678 -4.154 14.491 1.00 89.19 102 TRP A N 1
ATOM 791 C CA . TRP A 1 102 ? -9.644 -3.752 15.438 1.00 89.19 102 TRP A CA 1
ATOM 792 C C . TRP A 1 102 ? -9.325 -4.916 16.379 1.00 89.19 102 TRP A C 1
ATOM 794 O O . TRP A 1 102 ? -10.115 -5.241 17.263 1.00 89.19 102 TRP A O 1
ATOM 804 N N . ASN A 1 103 ? -8.196 -5.587 16.151 1.00 84.81 103 ASN A N 1
ATOM 805 C CA . ASN A 1 103 ? -7.737 -6.721 16.952 1.00 84.81 103 ASN A CA 1
ATOM 806 C C . ASN A 1 103 ? -6.204 -6.712 17.099 1.00 84.81 103 ASN A C 1
ATOM 808 O O . ASN A 1 103 ? -5.511 -5.927 16.454 1.00 84.81 103 ASN A O 1
ATOM 812 N N . ASP A 1 104 ? -5.688 -7.609 17.940 1.00 80.88 104 ASP A N 1
ATOM 813 C CA . ASP A 1 104 ? -4.248 -7.857 18.097 1.00 80.88 104 ASP A CA 1
ATOM 814 C C . ASP A 1 104 ? -3.767 -9.048 17.242 1.00 80.88 104 ASP A C 1
ATOM 816 O O . ASP A 1 104 ? -2.747 -9.670 17.551 1.00 80.88 104 ASP A O 1
ATOM 820 N N . ALA A 1 105 ? -4.522 -9.432 16.205 1.00 77.62 105 ALA A N 1
ATOM 821 C CA . ALA A 1 105 ? -4.117 -10.538 15.347 1.00 77.62 105 ALA A CA 1
ATOM 822 C C . ALA A 1 105 ? -2.901 -10.114 14.507 1.00 77.62 105 ALA A C 1
ATOM 824 O O . ALA A 1 105 ? -2.863 -8.981 14.016 1.00 77.62 105 ALA A O 1
ATOM 825 N N . PRO A 1 106 ? -1.904 -10.996 14.317 1.00 72.25 106 PRO A N 1
ATOM 826 C CA . PRO A 1 106 ? -0.813 -10.705 13.401 1.00 72.25 106 PRO A CA 1
ATOM 827 C C . PRO A 1 106 ? -1.387 -10.474 12.000 1.00 72.25 106 PRO A C 1
ATOM 829 O O . PRO A 1 106 ? -2.284 -11.202 11.565 1.00 72.25 106 PRO A O 1
ATOM 832 N N . ALA A 1 107 ? -0.875 -9.456 11.305 1.00 69.19 107 ALA A N 1
ATOM 833 C CA . ALA A 1 107 ? -1.252 -9.207 9.922 1.00 69.19 107 ALA A CA 1
ATOM 834 C C . ALA A 1 107 ? -0.989 -10.472 9.098 1.00 69.19 107 ALA A C 1
ATOM 836 O O . ALA A 1 107 ? 0.058 -11.110 9.249 1.00 69.19 107 ALA A O 1
ATOM 837 N N . LEU A 1 108 ? -1.948 -10.836 8.246 1.00 68.31 108 LEU A N 1
ATOM 838 C CA . LEU A 1 108 ? -1.754 -11.954 7.333 1.00 68.31 108 LEU A CA 1
ATOM 839 C C . LEU A 1 108 ? -0.515 -11.675 6.472 1.00 68.31 108 LEU A C 1
ATOM 841 O O . LEU A 1 108 ? -0.332 -10.531 6.036 1.00 68.31 108 LEU A O 1
ATOM 845 N N . PRO A 1 109 ? 0.340 -12.686 6.231 1.00 68.75 109 PRO A N 1
ATOM 846 C CA . PRO A 1 109 ? 1.420 -12.523 5.276 1.00 68.75 109 PRO A CA 1
ATOM 847 C C . PRO A 1 109 ? 0.805 -12.124 3.936 1.00 68.75 109 PRO A C 1
ATOM 849 O O . PRO A 1 109 ? -0.256 -12.627 3.552 1.00 68.75 109 PRO A O 1
ATOM 852 N N . LEU A 1 110 ? 1.454 -11.189 3.243 1.00 66.50 110 LEU A N 1
ATOM 853 C CA . LEU A 1 110 ? 1.044 -10.834 1.892 1.00 66.50 110 LEU A CA 1
ATOM 854 C C . LEU A 1 110 ? 1.031 -12.124 1.058 1.00 66.50 110 LEU A C 1
ATOM 856 O O . LEU A 1 110 ? 2.001 -12.883 1.134 1.00 66.50 110 LEU A O 1
ATOM 860 N N . PRO A 1 111 ? -0.048 -12.416 0.312 1.00 65.69 111 PRO A N 1
ATOM 861 C CA . PRO A 1 111 ? -0.071 -13.595 -0.535 1.00 65.69 111 PRO A CA 1
ATOM 862 C C . PRO A 1 111 ? 1.081 -13.484 -1.533 1.00 65.69 111 PRO A C 1
ATOM 864 O O . PRO A 1 111 ? 1.145 -12.524 -2.304 1.00 65.69 111 PRO A O 1
ATOM 867 N N . GLU A 1 112 ? 2.007 -14.443 -1.493 1.00 72.56 112 GLU A N 1
ATOM 868 C CA . GLU A 1 112 ? 3.138 -14.453 -2.411 1.00 72.56 112 GLU A CA 1
ATOM 869 C C . GLU A 1 112 ? 2.626 -14.712 -3.825 1.00 72.56 112 GLU A C 1
ATOM 871 O O . GLU A 1 112 ? 2.189 -15.806 -4.178 1.00 72.56 112 GLU A O 1
ATOM 876 N N . SER A 1 113 ? 2.643 -13.661 -4.635 1.00 84.94 113 SER A N 1
ATOM 877 C CA . SER A 1 113 ? 2.320 -13.718 -6.049 1.00 84.94 113 SER A CA 1
ATOM 878 C C . SER A 1 113 ? 3.433 -13.021 -6.800 1.00 84.94 113 SER A C 1
ATOM 880 O O . SER A 1 113 ? 3.713 -11.847 -6.561 1.00 84.94 113 SER A O 1
ATOM 882 N N . ASP A 1 114 ? 4.056 -13.746 -7.726 1.00 86.69 114 ASP A N 1
ATOM 883 C CA . ASP A 1 114 ? 5.117 -13.210 -8.579 1.00 86.69 114 ASP A CA 1
ATOM 884 C C . ASP A 1 114 ? 4.643 -11.955 -9.338 1.00 86.69 114 ASP A C 1
ATOM 886 O O . ASP A 1 114 ? 5.348 -10.951 -9.400 1.00 86.69 114 ASP A O 1
ATOM 890 N N . LEU A 1 115 ? 3.388 -11.947 -9.804 1.00 85.69 115 LEU A N 1
ATOM 891 C CA . LEU A 1 115 ? 2.782 -10.780 -10.452 1.00 85.69 115 LEU A CA 1
ATOM 892 C C . LEU A 1 115 ? 2.641 -9.587 -9.498 1.00 85.69 115 LEU A C 1
ATOM 894 O O . LEU A 1 115 ? 2.941 -8.457 -9.880 1.00 85.69 115 LEU A O 1
ATOM 898 N N . VAL A 1 116 ? 2.211 -9.821 -8.253 1.00 85.38 116 VAL A N 1
ATOM 899 C CA . VAL A 1 116 ? 2.089 -8.757 -7.240 1.00 85.38 116 VAL A CA 1
ATOM 900 C C . VAL A 1 116 ? 3.466 -8.214 -6.872 1.00 85.38 116 VAL A C 1
ATOM 902 O O . VAL A 1 116 ? 3.631 -7.000 -6.772 1.00 85.38 116 VAL A O 1
ATOM 905 N N . ASN A 1 117 ? 4.464 -9.086 -6.738 1.00 87.00 117 ASN A N 1
ATOM 906 C CA . ASN A 1 117 ? 5.840 -8.697 -6.447 1.00 87.00 117 ASN A CA 1
ATOM 907 C C . ASN A 1 117 ? 6.425 -7.836 -7.577 1.00 87.00 117 ASN A C 1
ATOM 909 O O . ASN A 1 117 ? 6.972 -6.766 -7.309 1.00 87.00 117 ASN A O 1
ATOM 913 N N . LYS A 1 118 ? 6.234 -8.235 -8.841 1.00 91.75 118 LYS A N 1
ATOM 914 C CA . LYS A 1 118 ? 6.635 -7.453 -10.023 1.00 91.75 118 LYS A CA 1
ATOM 915 C C . LYS A 1 118 ? 5.912 -6.107 -10.102 1.00 91.75 118 LYS A C 1
ATOM 917 O O . LYS A 1 118 ? 6.549 -5.077 -10.322 1.00 91.75 118 LYS A O 1
ATOM 922 N N . ALA A 1 119 ? 4.600 -6.085 -9.858 1.00 90.88 119 ALA A N 1
ATOM 923 C CA . ALA A 1 119 ? 3.806 -4.857 -9.861 1.00 90.88 119 ALA A CA 1
ATOM 924 C C . ALA A 1 119 ? 4.227 -3.895 -8.741 1.00 90.88 119 ALA A C 1
ATOM 926 O O . ALA A 1 119 ? 4.349 -2.689 -8.964 1.00 90.88 119 ALA A O 1
ATOM 927 N N . MET A 1 120 ? 4.501 -4.426 -7.548 1.00 89.19 120 MET A N 1
ATOM 928 C CA . MET A 1 120 ? 4.987 -3.650 -6.412 1.00 89.19 120 MET A CA 1
ATOM 929 C C . MET A 1 120 ? 6.383 -3.087 -6.684 1.00 89.19 120 MET A C 1
ATOM 931 O O . MET A 1 120 ? 6.608 -1.903 -6.442 1.00 89.19 120 MET A O 1
ATOM 935 N N . ALA A 1 121 ? 7.290 -3.891 -7.246 1.00 91.31 121 ALA A N 1
ATOM 936 C CA . ALA A 1 121 ? 8.629 -3.448 -7.618 1.00 91.31 121 ALA A CA 1
ATOM 937 C C . ALA A 1 121 ? 8.586 -2.311 -8.652 1.00 91.31 121 ALA A C 1
ATOM 939 O O . ALA A 1 121 ? 9.282 -1.307 -8.490 1.00 91.31 121 ALA A O 1
ATOM 940 N N . LEU A 1 122 ? 7.731 -2.423 -9.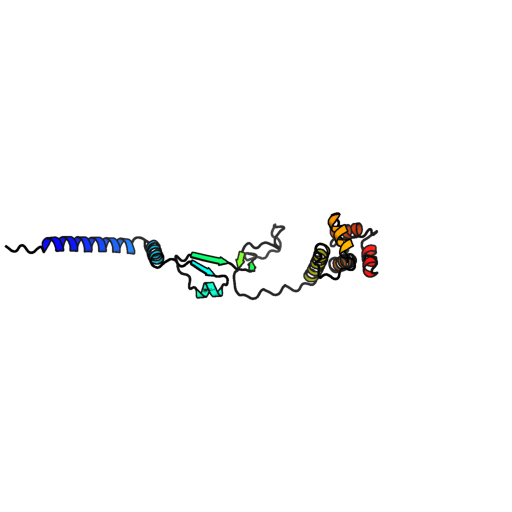677 1.00 93.75 122 LEU A N 1
ATOM 941 C CA . LEU A 1 122 ? 7.521 -1.357 -10.658 1.00 93.75 122 LEU A CA 1
ATOM 942 C C . LEU A 1 122 ? 6.939 -0.094 -10.006 1.00 93.75 122 LEU A C 1
ATOM 944 O O . LEU A 1 122 ? 7.452 1.004 -10.218 1.00 93.75 122 LEU A O 1
ATOM 948 N N . SER A 1 123 ? 5.902 -0.234 -9.173 1.00 91.81 123 SER A N 1
ATOM 949 C CA . SER A 1 123 ? 5.277 0.899 -8.481 1.00 91.81 123 SER A CA 1
ATOM 950 C C . SER A 1 123 ? 6.253 1.621 -7.550 1.00 91.81 123 SER A C 1
ATOM 952 O O . SER A 1 123 ? 6.223 2.849 -7.466 1.00 91.81 123 SER A O 1
ATOM 954 N N . GLN A 1 124 ? 7.109 0.880 -6.844 1.00 89.50 124 GLN A N 1
ATOM 955 C CA . GLN A 1 124 ? 8.129 1.448 -5.968 1.00 89.50 124 GLN A CA 1
ATOM 956 C C . GLN A 1 124 ? 9.205 2.185 -6.768 1.00 89.50 124 GLN A C 1
ATOM 958 O O . GLN A 1 124 ? 9.560 3.299 -6.390 1.00 89.50 124 GLN A O 1
ATOM 963 N N . ALA A 1 125 ? 9.673 1.615 -7.884 1.00 89.62 125 ALA A N 1
ATOM 964 C CA . ALA A 1 125 ? 10.654 2.254 -8.760 1.00 89.62 125 ALA A CA 1
ATOM 965 C C . ALA A 1 125 ? 10.128 3.573 -9.343 1.00 89.62 125 ALA A C 1
ATOM 967 O O . ALA A 1 125 ? 10.794 4.603 -9.242 1.00 89.62 125 ALA A O 1
ATOM 968 N N . VAL A 1 126 ? 8.895 3.575 -9.860 1.00 90.31 126 VAL A N 1
ATOM 969 C CA . VAL A 1 126 ? 8.247 4.792 -10.373 1.00 90.31 126 VAL A CA 1
ATOM 970 C C . VAL A 1 126 ? 8.083 5.830 -9.262 1.00 90.31 126 VAL A C 1
ATOM 972 O O . VAL A 1 126 ? 8.460 6.985 -9.444 1.00 90.31 126 VAL A O 1
ATOM 975 N N . ASN A 1 127 ? 7.567 5.440 -8.092 1.00 87.06 127 ASN A N 1
ATOM 976 C CA . ASN A 1 127 ? 7.360 6.387 -6.996 1.00 87.06 127 ASN A CA 1
ATOM 977 C C . ASN A 1 127 ? 8.679 6.977 -6.471 1.00 87.06 127 ASN A C 1
ATOM 979 O O . ASN A 1 127 ? 8.736 8.171 -6.191 1.00 87.06 127 ASN A O 1
ATOM 983 N N . ARG A 1 128 ? 9.738 6.164 -6.375 1.00 84.69 128 ARG A N 1
ATOM 984 C CA . ARG A 1 128 ? 11.081 6.607 -5.971 1.00 84.69 128 ARG A CA 1
ATOM 985 C C . ARG A 1 128 ? 11.644 7.642 -6.945 1.00 84.69 128 ARG A C 1
ATOM 987 O O . ARG A 1 128 ? 12.211 8.630 -6.504 1.00 84.69 128 ARG A O 1
ATOM 994 N N . GLN A 1 129 ? 11.461 7.449 -8.250 1.00 82.31 129 GLN A N 1
ATOM 995 C CA . GLN A 1 129 ? 11.983 8.384 -9.252 1.00 82.31 129 GLN A CA 1
ATOM 996 C C . GLN A 1 129 ? 11.137 9.653 -9.404 1.00 82.31 129 GLN A C 1
ATOM 998 O O . GLN A 1 129 ? 11.677 10.714 -9.699 1.00 82.31 129 GLN A O 1
ATOM 1003 N N . LEU A 1 130 ? 9.823 9.580 -9.167 1.00 84.00 130 LEU A N 1
ATOM 1004 C CA . LEU A 1 130 ? 8.958 10.765 -9.152 1.00 84.00 130 LEU A CA 1
ATOM 1005 C C . LEU A 1 130 ? 9.127 11.603 -7.875 1.00 84.00 130 LEU A C 1
ATOM 1007 O O . LEU A 1 130 ? 9.013 12.827 -7.922 1.00 84.00 130 LEU A O 1
ATOM 1011 N N . HIS A 1 131 ? 9.415 10.952 -6.746 1.00 81.88 131 HIS A N 1
ATOM 1012 C CA . HIS A 1 131 ? 9.609 11.582 -5.440 1.00 81.88 131 HIS A CA 1
ATOM 1013 C C . HIS A 1 131 ? 10.958 11.170 -4.823 1.00 81.88 131 HIS A C 1
ATOM 1015 O O . HIS A 1 131 ? 10.976 10.468 -3.805 1.00 81.88 131 HIS A O 1
ATOM 1021 N N . PRO A 1 132 ? 12.089 11.588 -5.423 1.00 72.12 132 PRO A N 1
ATOM 1022 C CA . PRO A 1 132 ? 13.411 11.206 -4.947 1.00 72.12 132 PRO A CA 1
ATOM 1023 C C . PRO A 1 132 ? 13.668 11.795 -3.562 1.00 72.12 132 PRO A C 1
ATOM 1025 O O . PRO A 1 132 ? 13.384 12.971 -3.302 1.00 72.12 132 PRO A O 1
ATOM 1028 N N . LYS A 1 133 ? 14.212 10.976 -2.662 1.00 71.56 133 LYS A N 1
ATOM 1029 C CA . LYS A 1 133 ? 14.616 11.426 -1.329 1.00 71.56 133 LYS A CA 1
ATOM 1030 C C . LYS A 1 133 ? 16.062 11.932 -1.341 1.00 71.56 133 LYS A C 1
ATOM 1032 O O . LYS A 1 133 ? 16.835 11.546 -2.213 1.00 71.56 133 LYS A O 1
ATOM 1037 N N . PRO A 1 134 ? 16.468 12.774 -0.371 1.00 64.00 134 PRO A N 1
ATOM 1038 C CA . PRO A 1 134 ? 17.837 13.292 -0.300 1.00 64.00 134 PRO A CA 1
ATOM 1039 C C . PRO A 1 134 ? 18.900 12.193 -0.154 1.00 64.00 134 PRO A C 1
ATOM 1041 O O . PRO A 1 134 ? 20.040 12.396 -0.555 1.00 64.00 134 PRO A O 1
ATOM 1044 N N . GLU A 1 135 ? 18.520 11.056 0.437 1.00 63.56 135 GLU A N 1
ATOM 1045 C CA . GLU A 1 135 ? 19.361 9.869 0.623 1.00 63.56 135 GLU A CA 1
ATOM 1046 C C . GLU A 1 135 ? 19.479 8.963 -0.612 1.00 63.56 135 GLU A C 1
ATOM 1048 O O . GLU A 1 135 ? 20.243 8.000 -0.584 1.00 63.56 135 GLU A O 1
ATOM 1053 N N . ASP A 1 136 ? 18.729 9.227 -1.684 1.00 64.88 136 ASP A N 1
ATOM 1054 C CA . ASP A 1 136 ? 18.823 8.419 -2.892 1.00 64.88 136 ASP A CA 1
ATOM 1055 C C . ASP A 1 136 ? 20.101 8.796 -3.657 1.00 64.88 136 ASP A C 1
ATOM 1057 O O . ASP A 1 136 ? 20.284 9.950 -4.047 1.00 64.88 136 ASP A O 1
ATOM 1061 N N . ASP A 1 137 ? 20.994 7.816 -3.859 1.00 57.88 137 ASP A N 1
ATOM 1062 C CA . ASP A 1 137 ? 22.218 7.951 -4.659 1.00 57.88 137 ASP A CA 1
ATOM 1063 C C . ASP A 1 137 ? 21.853 8.261 -6.104 1.00 57.88 137 ASP A C 1
ATOM 1065 O O . ASP A 1 137 ? 21.580 7.400 -6.941 1.00 57.88 137 ASP A O 1
ATOM 1069 N N . SER A 1 138 ? 21.792 9.546 -6.378 1.00 61.34 138 SER A N 1
ATOM 1070 C CA . SER A 1 138 ? 21.198 10.058 -7.584 1.00 61.34 138 SER A CA 1
ATOM 1071 C C . SER A 1 138 ? 22.363 10.590 -8.421 1.00 61.34 138 SER A C 1
ATOM 1073 O O . SER A 1 138 ? 23.099 11.480 -7.989 1.00 61.34 138 SER A O 1
ATOM 1075 N N . ARG A 1 139 ? 22.561 10.030 -9.622 1.00 63.41 139 ARG A N 1
ATOM 1076 C CA . ARG A 1 139 ? 23.780 10.196 -10.455 1.00 63.41 139 ARG A CA 1
ATOM 1077 C C . ARG A 1 139 ? 24.060 11.632 -10.927 1.00 63.41 139 ARG A C 1
ATOM 1079 O O . ARG A 1 139 ? 25.143 11.942 -11.412 1.00 63.41 139 ARG A O 1
ATOM 1086 N N . VAL A 1 140 ? 23.080 12.512 -10.779 1.00 66.06 140 VAL A N 1
ATOM 1087 C CA . VAL A 1 140 ? 23.101 13.933 -11.144 1.00 66.06 140 VAL A CA 1
ATOM 1088 C C . VAL A 1 140 ? 23.448 14.823 -9.930 1.00 66.06 140 VAL A C 1
ATOM 1090 O O . VAL A 1 140 ? 23.224 14.463 -8.774 1.00 66.06 140 VAL A O 1
ATOM 1093 N N . SER A 1 141 ? 24.018 16.009 -10.145 1.00 65.06 141 SER A N 1
ATOM 1094 C CA . SER A 1 141 ? 24.296 16.944 -9.045 1.00 65.06 141 SER A CA 1
ATOM 1095 C C . SER A 1 141 ? 23.003 17.532 -8.457 1.00 65.06 141 SER A C 1
ATOM 1097 O O . SER A 1 141 ? 22.026 17.787 -9.166 1.00 65.06 141 SER A O 1
ATOM 1099 N N . ALA A 1 142 ? 22.998 17.805 -7.147 1.00 69.69 142 ALA A N 1
ATOM 1100 C CA . ALA A 1 142 ? 21.841 18.388 -6.455 1.00 69.69 142 ALA A CA 1
ATOM 1101 C C . ALA A 1 142 ? 21.397 19.743 -7.051 1.00 69.69 142 ALA A C 1
ATOM 1103 O O . ALA A 1 142 ? 20.209 20.068 -7.058 1.00 69.69 142 ALA A O 1
ATOM 1104 N N . SER A 1 143 ? 22.339 20.516 -7.606 1.00 68.81 143 SER A N 1
ATOM 1105 C CA . SER A 1 143 ? 22.068 21.801 -8.259 1.00 68.81 143 SER A CA 1
ATOM 1106 C C . SER A 1 143 ? 21.291 21.656 -9.571 1.00 68.81 143 SER A C 1
ATOM 1108 O O . SER A 1 143 ? 20.376 22.441 -9.820 1.00 68.81 143 SER A O 1
ATOM 1110 N N . LEU A 1 144 ? 21.600 20.641 -10.385 1.00 69.94 144 LEU A N 1
ATOM 1111 C CA . LEU A 1 144 ? 20.903 20.396 -11.649 1.00 69.94 144 LEU A CA 1
ATOM 1112 C C . LEU A 1 144 ? 19.484 19.860 -11.409 1.00 69.94 144 LEU A C 1
ATOM 1114 O O . LEU A 1 144 ? 18.545 20.326 -12.053 1.00 69.94 144 LEU A O 1
ATOM 1118 N N . ARG A 1 145 ? 19.284 18.990 -10.409 1.00 68.00 145 ARG A N 1
ATOM 1119 C CA . ARG A 1 145 ? 17.930 18.563 -10.004 1.00 68.00 145 ARG A CA 1
ATOM 1120 C C . ARG A 1 145 ? 17.061 19.715 -9.538 1.00 68.00 145 ARG A C 1
ATOM 1122 O O . ARG A 1 145 ? 15.915 19.820 -9.963 1.00 68.00 145 ARG A O 1
ATOM 1129 N N . SER A 1 146 ? 17.609 20.588 -8.693 1.00 68.88 146 SER A N 1
A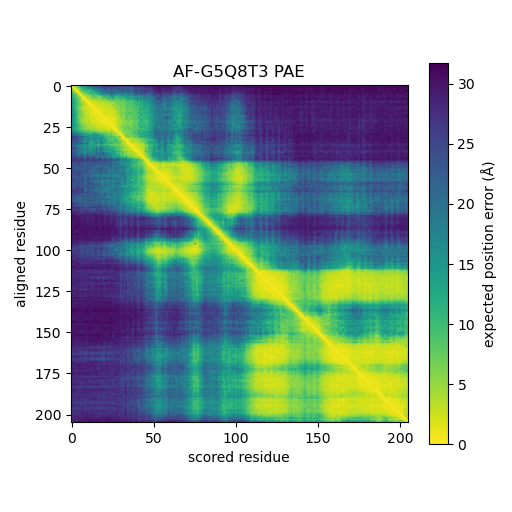TOM 1130 C CA . SER A 1 146 ? 16.875 21.750 -8.192 1.00 68.88 146 SER A CA 1
ATOM 1131 C C . SER A 1 146 ? 16.460 22.684 -9.334 1.00 68.88 146 SER A C 1
ATOM 1133 O O . SER A 1 146 ? 15.330 23.172 -9.353 1.00 68.88 146 SER A O 1
ATOM 1135 N N . ALA A 1 147 ? 17.327 22.880 -10.334 1.00 70.81 147 ALA A N 1
ATOM 1136 C CA . ALA A 1 147 ? 17.007 23.674 -11.518 1.00 70.81 147 ALA A CA 1
ATOM 1137 C C . ALA A 1 147 ? 15.910 23.034 -12.396 1.00 70.81 147 ALA A C 1
ATOM 1139 O O . ALA A 1 147 ? 15.025 23.745 -12.878 1.00 70.81 147 ALA A O 1
ATOM 1140 N N . ILE A 1 148 ? 15.931 21.707 -12.564 1.00 68.25 148 ILE A N 1
ATOM 1141 C CA . ILE A 1 148 ? 14.943 20.947 -13.353 1.00 68.25 148 ILE A CA 1
ATOM 1142 C C . ILE A 1 148 ? 13.575 20.907 -12.649 1.00 68.25 148 ILE A C 1
ATOM 1144 O O . ILE A 1 148 ? 12.553 21.218 -13.259 1.00 68.25 148 ILE A O 1
ATOM 1148 N N . GLN A 1 149 ? 13.546 20.658 -11.337 1.00 68.94 149 GLN A N 1
ATOM 1149 C CA . GLN A 1 149 ? 12.310 20.717 -10.547 1.00 68.94 149 GLN A CA 1
ATOM 1150 C C . GLN A 1 149 ? 11.705 22.125 -10.539 1.00 68.94 149 GLN A C 1
ATOM 1152 O O . GLN A 1 149 ? 10.494 22.285 -10.683 1.00 68.94 149 GLN A O 1
ATOM 1157 N N . LYS A 1 150 ? 12.539 23.169 -10.435 1.00 75.25 150 LYS A N 1
ATOM 1158 C CA . LYS A 1 150 ? 12.085 24.568 -10.489 1.00 75.25 150 LYS A CA 1
ATOM 1159 C C . LYS A 1 150 ? 11.509 24.957 -11.855 1.00 75.25 150 LYS A C 1
ATOM 1161 O O . LYS A 1 150 ? 10.725 25.898 -11.931 1.00 75.25 150 LYS A O 1
ATOM 1166 N N . SER A 1 151 ? 11.867 24.232 -12.914 1.00 75.44 151 SER A N 1
ATOM 1167 C CA . SER A 1 151 ? 11.284 24.382 -14.252 1.00 75.44 151 SER A CA 1
ATOM 1168 C C . SER A 1 151 ? 10.051 23.494 -14.484 1.00 75.44 151 SER A C 1
ATOM 1170 O O . SER A 1 151 ? 9.516 23.474 -15.589 1.00 75.44 151 SER A O 1
ATOM 1172 N N . GLY A 1 152 ? 9.549 22.811 -13.445 1.00 71.06 152 GLY A N 1
ATOM 1173 C CA . GLY A 1 152 ? 8.334 21.991 -13.508 1.00 71.06 152 GLY A CA 1
ATOM 1174 C C . GLY A 1 152 ? 8.520 20.651 -14.222 1.00 71.06 152 GLY A C 1
ATOM 1175 O O . GLY A 1 152 ? 7.538 19.976 -14.519 1.00 71.06 152 GLY A O 1
ATOM 1176 N N . MET A 1 153 ? 9.766 20.262 -14.501 1.00 73.69 153 MET A N 1
ATOM 1177 C CA . MET A 1 153 ? 10.109 18.981 -15.108 1.00 73.69 153 MET A CA 1
ATOM 1178 C C . MET A 1 153 ? 10.560 17.997 -14.022 1.00 73.69 153 MET A C 1
ATOM 1180 O O . MET A 1 153 ? 11.211 18.380 -13.049 1.00 73.69 153 MET A O 1
ATOM 1184 N N . VAL A 1 154 ? 10.216 16.719 -14.186 1.00 73.81 154 VAL A N 1
ATOM 1185 C CA . VAL A 1 154 ? 10.676 15.634 -13.308 1.00 73.81 154 VAL A CA 1
ATOM 1186 C C . VAL A 1 154 ? 11.761 14.861 -14.043 1.00 73.81 154 VAL A C 1
ATOM 1188 O O . VAL A 1 154 ? 11.536 14.383 -15.154 1.00 73.81 154 VAL A O 1
ATOM 1191 N N . LEU A 1 155 ? 12.942 14.773 -13.435 1.00 74.00 155 LEU A N 1
ATOM 1192 C CA . LEU A 1 155 ? 14.048 13.987 -13.966 1.00 74.00 155 LEU A CA 1
ATOM 1193 C C . LEU A 1 155 ? 13.896 12.535 -13.511 1.00 74.00 155 LEU A C 1
ATOM 1195 O O . LEU A 1 155 ? 13.805 12.273 -12.314 1.00 74.00 155 LEU A O 1
ATOM 1199 N N . LEU A 1 156 ? 13.865 11.610 -14.467 1.00 80.50 156 LEU A N 1
ATOM 1200 C CA . LEU A 1 156 ? 13.903 10.175 -14.201 1.00 80.50 156 LEU A CA 1
ATOM 1201 C C . LEU A 1 156 ? 15.356 9.712 -14.315 1.00 80.50 156 LEU A C 1
ATOM 1203 O O . LEU A 1 156 ? 15.833 9.444 -15.413 1.00 80.50 156 LEU A O 1
ATOM 1207 N N . ASP A 1 157 ? 16.057 9.681 -13.180 1.00 77.12 157 ASP A N 1
ATOM 1208 C CA . ASP A 1 157 ? 17.487 9.343 -13.104 1.00 77.12 157 ASP A CA 1
ATOM 1209 C C . ASP A 1 157 ? 17.795 7.886 -13.517 1.00 77.12 157 ASP A C 1
ATOM 1211 O O . ASP A 1 157 ? 18.943 7.585 -13.829 1.00 77.12 157 ASP A O 1
ATOM 1215 N N . ASP A 1 158 ? 16.807 6.984 -13.500 1.00 85.00 158 ASP A N 1
ATOM 1216 C CA . ASP A 1 158 ? 16.969 5.567 -13.865 1.00 85.00 158 ASP A CA 1
ATOM 1217 C C . ASP A 1 158 ? 15.767 5.090 -14.694 1.00 85.00 158 ASP A C 1
ATOM 1219 O O . ASP A 1 158 ? 14.998 4.188 -14.340 1.00 85.00 158 ASP A O 1
ATOM 1223 N N . PHE A 1 159 ? 15.545 5.770 -15.818 1.00 89.94 159 PHE A N 1
ATOM 1224 C CA . PHE A 1 159 ? 14.450 5.432 -16.719 1.00 89.94 159 PHE A CA 1
ATOM 1225 C C . PHE A 1 159 ? 14.566 3.992 -17.258 1.00 89.94 159 PHE A C 1
ATOM 1227 O O . PHE A 1 159 ? 13.546 3.337 -17.495 1.00 89.94 159 PHE A O 1
ATOM 1234 N N . GLY A 1 160 ? 15.793 3.476 -17.398 1.00 91.25 160 GLY A N 1
ATOM 1235 C CA . GLY A 1 160 ? 16.069 2.091 -17.770 1.00 91.25 160 GLY A CA 1
ATOM 1236 C C . GLY A 1 160 ? 15.425 1.073 -16.823 1.00 91.25 160 GLY A C 1
ATOM 1237 O O . GLY A 1 160 ? 14.750 0.158 -17.302 1.00 91.25 160 GLY A O 1
ATOM 1238 N N . ASP A 1 161 ? 15.545 1.251 -15.504 1.00 92.25 161 ASP A N 1
ATOM 1239 C CA . ASP A 1 161 ? 14.944 0.348 -14.512 1.00 92.25 161 ASP A CA 1
ATOM 1240 C C . ASP A 1 161 ? 13.410 0.289 -14.622 1.00 92.25 161 ASP A C 1
ATOM 1242 O O . ASP A 1 161 ? 12.826 -0.795 -14.576 1.00 92.25 161 ASP A O 1
ATOM 1246 N N . ILE A 1 162 ? 12.739 1.420 -14.880 1.00 93.12 162 ILE A N 1
ATOM 1247 C CA . ILE A 1 162 ? 11.277 1.443 -15.097 1.00 93.12 162 ILE A CA 1
ATOM 1248 C C . ILE A 1 162 ? 10.901 0.604 -16.324 1.00 93.12 162 ILE A C 1
ATOM 1250 O O . ILE A 1 162 ? 9.930 -0.160 -16.286 1.00 93.12 162 ILE A O 1
ATOM 1254 N N . VAL A 1 163 ? 11.667 0.721 -17.414 1.00 94.50 163 VAL A N 1
ATOM 1255 C CA . VAL A 1 163 ? 11.439 -0.051 -18.644 1.00 94.50 163 VAL A CA 1
ATOM 1256 C C . VAL A 1 163 ? 11.630 -1.546 -18.392 1.00 94.50 163 VAL A C 1
ATOM 1258 O O . VAL A 1 163 ? 10.780 -2.337 -18.803 1.00 94.50 163 VAL A O 1
ATOM 1261 N N . LEU A 1 164 ? 12.700 -1.940 -17.697 1.00 94.94 164 LEU A N 1
ATOM 1262 C CA . LEU A 1 164 ? 12.997 -3.347 -17.414 1.00 94.94 164 LEU A CA 1
ATOM 1263 C C . LEU A 1 164 ? 11.960 -3.972 -16.474 1.00 94.94 164 LEU A C 1
ATOM 1265 O O . LEU A 1 164 ? 11.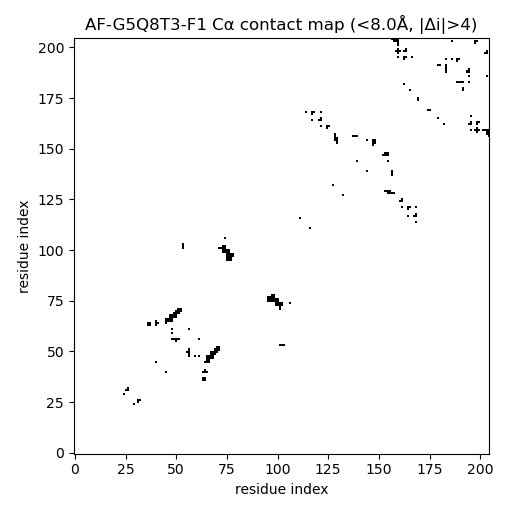406 -5.019 -16.799 1.00 94.94 164 LEU A O 1
ATOM 1269 N N . LYS A 1 165 ? 11.586 -3.295 -15.381 1.00 95.31 165 LYS A N 1
ATOM 1270 C CA . LYS A 1 165 ? 10.526 -3.785 -14.482 1.00 95.31 165 LYS A CA 1
ATOM 1271 C C . LYS A 1 165 ? 9.160 -3.864 -15.166 1.00 95.31 165 LYS A C 1
ATOM 1273 O O . LYS A 1 165 ? 8.355 -4.735 -14.845 1.00 95.31 165 LYS A O 1
ATOM 1278 N N . THR A 1 166 ? 8.891 -2.977 -16.126 1.00 94.75 166 THR A N 1
ATOM 1279 C CA . THR A 1 166 ? 7.677 -3.060 -16.951 1.00 94.75 166 THR A CA 1
ATOM 1280 C C . THR A 1 166 ? 7.728 -4.258 -17.902 1.00 94.75 166 THR A C 1
ATOM 1282 O O . THR A 1 166 ? 6.703 -4.902 -18.105 1.00 94.75 166 THR A O 1
ATOM 1285 N N . ALA A 1 167 ? 8.895 -4.589 -18.464 1.00 94.19 167 ALA A N 1
ATOM 1286 C CA . ALA A 1 167 ? 9.067 -5.787 -19.288 1.00 94.19 167 ALA A CA 1
ATOM 1287 C C . ALA A 1 167 ? 8.862 -7.076 -18.479 1.00 94.19 167 ALA A C 1
ATOM 1289 O O . ALA A 1 167 ? 8.195 -7.987 -18.963 1.00 94.19 167 ALA A O 1
ATOM 1290 N N . ASP A 1 168 ? 9.355 -7.113 -17.239 1.00 93.62 168 ASP A N 1
ATOM 1291 C CA . ASP A 1 168 ? 9.184 -8.256 -16.336 1.00 93.62 168 ASP A CA 1
ATOM 1292 C C . ASP A 1 168 ? 7.726 -8.462 -15.903 1.00 93.62 168 ASP A C 1
ATOM 1294 O O . ASP A 1 168 ? 7.283 -9.603 -15.743 1.00 93.62 168 ASP A O 1
ATOM 1298 N N . LEU A 1 169 ? 6.978 -7.369 -15.699 1.00 94.12 169 LEU A N 1
ATOM 1299 C CA . LEU A 1 169 ? 5.560 -7.415 -15.336 1.00 94.12 169 LEU A CA 1
ATOM 1300 C C . LEU A 1 169 ? 4.653 -7.747 -16.529 1.00 94.12 169 LEU A C 1
ATOM 1302 O O . LEU A 1 169 ? 3.666 -8.453 -16.355 1.00 94.12 169 LEU A O 1
ATOM 1306 N N . CYS A 1 170 ? 4.962 -7.213 -17.712 1.00 93.44 170 CYS A N 1
ATOM 1307 C CA . CYS A 1 170 ? 4.088 -7.220 -18.886 1.00 93.44 170 CYS A CA 1
ATOM 1308 C C . CYS A 1 170 ? 4.730 -8.004 -20.038 1.00 93.44 170 CYS A C 1
ATOM 1310 O O . CYS A 1 170 ? 5.066 -7.431 -21.086 1.00 93.44 170 CYS A O 1
ATOM 1312 N N . ALA A 1 171 ? 4.942 -9.301 -19.819 1.00 85.50 171 ALA A N 1
ATOM 1313 C CA . ALA A 1 171 ? 5.734 -10.154 -20.698 1.00 85.50 171 ALA A CA 1
ATOM 1314 C C . ALA A 1 171 ? 5.044 -10.443 -22.042 1.00 85.50 171 ALA A C 1
ATOM 1316 O O . ALA A 1 171 ? 5.727 -10.573 -23.060 1.00 85.50 171 ALA A O 1
ATOM 1317 N N . ALA A 1 172 ? 3.709 -10.522 -22.070 1.00 88.19 172 ALA A N 1
ATOM 1318 C CA . ALA A 1 172 ? 2.966 -10.766 -23.306 1.00 88.19 172 ALA A CA 1
ATOM 1319 C C . ALA A 1 172 ? 2.811 -9.484 -24.139 1.00 88.19 172 ALA A C 1
ATOM 1321 O O . ALA A 1 172 ? 2.836 -8.371 -23.614 1.00 88.19 172 ALA A O 1
ATOM 1322 N N . GLU A 1 173 ? 2.658 -9.611 -25.458 1.00 82.06 173 GLU A N 1
ATOM 1323 C CA . GLU A 1 173 ? 2.604 -8.462 -26.375 1.00 82.06 173 GLU A CA 1
ATOM 1324 C C . GLU A 1 173 ? 1.361 -7.580 -26.148 1.00 82.06 173 GLU A C 1
ATOM 1326 O O . GLU A 1 173 ? 1.446 -6.352 -26.204 1.00 82.06 173 GLU A O 1
ATOM 1331 N N . ASP A 1 174 ? 0.234 -8.200 -25.806 1.00 89.12 174 ASP A N 1
ATOM 1332 C CA . ASP A 1 174 ? -1.069 -7.582 -25.552 1.00 89.12 174 ASP A CA 1
ATOM 1333 C C . ASP A 1 174 ? -1.247 -7.057 -24.115 1.00 89.12 174 ASP A C 1
ATOM 1335 O O . ASP A 1 174 ? -2.200 -6.330 -23.819 1.00 89.12 174 ASP A O 1
ATOM 1339 N N . GLU A 1 175 ? -0.300 -7.337 -23.221 1.00 89.00 175 GLU A N 1
ATOM 1340 C CA . GLU A 1 175 ? -0.305 -6.815 -21.857 1.00 89.00 175 GLU A CA 1
ATOM 1341 C C . GLU A 1 175 ? 0.233 -5.383 -21.784 1.00 89.00 175 GLU A C 1
ATOM 1343 O O . GLU A 1 175 ? 1.234 -5.019 -22.409 1.00 89.00 175 GLU A O 1
ATOM 1348 N N . CYS A 1 176 ? -0.402 -4.566 -20.939 1.00 91.06 176 CYS A N 1
ATOM 1349 C CA . CYS A 1 176 ? 0.062 -3.224 -20.576 1.00 91.06 176 CYS A CA 1
ATOM 1350 C C . CYS A 1 176 ? 0.306 -2.272 -21.764 1.00 91.06 176 CYS A C 1
ATOM 1352 O O . CYS A 1 176 ? 1.118 -1.353 -21.653 1.00 91.06 176 CYS A O 1
ATOM 1354 N N . VAL A 1 177 ? -0.410 -2.439 -22.883 1.00 93.31 177 VAL A N 1
ATOM 1355 C CA . VAL A 1 177 ? -0.211 -1.675 -24.135 1.00 93.31 177 VAL A CA 1
ATOM 1356 C C . VAL A 1 177 ? -0.135 -0.162 -23.905 1.00 93.31 177 VAL A C 1
ATOM 1358 O O . VAL A 1 177 ? 0.736 0.514 -24.448 1.00 93.31 177 VAL A O 1
ATOM 1361 N N . ARG A 1 178 ? -1.007 0.388 -23.049 1.00 92.94 178 ARG A N 1
ATOM 1362 C CA . ARG A 1 178 ? -1.002 1.825 -22.718 1.00 92.94 178 ARG A CA 1
ATOM 1363 C C . ARG A 1 178 ? 0.296 2.267 -22.044 1.00 92.94 178 ARG A C 1
ATOM 1365 O O . ARG A 1 178 ? 0.843 3.302 -22.414 1.00 92.94 178 ARG A O 1
ATOM 1372 N N . LEU A 1 179 ? 0.778 1.485 -21.081 1.00 93.19 179 LEU A N 1
ATOM 1373 C CA . LEU A 1 179 ? 2.012 1.773 -20.359 1.00 93.19 179 LEU A CA 1
ATOM 1374 C C . LEU A 1 179 ? 3.225 1.630 -21.285 1.00 93.19 179 LEU A C 1
ATOM 1376 O O . LEU A 1 179 ? 4.046 2.539 -21.351 1.00 93.19 179 LEU A O 1
ATOM 1380 N N . LYS A 1 180 ? 3.290 0.546 -22.069 1.00 94.31 180 LYS A N 1
ATOM 1381 C CA . LYS A 1 180 ? 4.352 0.328 -23.064 1.00 94.31 180 LYS A CA 1
ATOM 1382 C C . LYS A 1 180 ? 4.435 1.486 -24.059 1.00 94.31 180 LYS A C 1
ATOM 1384 O O . LYS A 1 180 ? 5.515 2.029 -24.268 1.00 94.31 180 LYS A O 1
ATOM 1389 N N . ASN A 1 181 ? 3.302 1.932 -24.601 1.00 94.62 181 ASN A N 1
ATOM 1390 C CA . ASN A 1 181 ? 3.258 3.063 -25.532 1.00 94.62 181 ASN A CA 1
ATOM 1391 C C . ASN A 1 181 ? 3.691 4.381 -24.878 1.00 94.62 181 ASN A C 1
ATOM 1393 O O . ASN A 1 181 ? 4.426 5.156 -25.488 1.00 94.62 181 ASN A O 1
ATOM 1397 N N . ALA A 1 182 ? 3.273 4.636 -23.635 1.00 93.88 182 ALA A N 1
ATOM 1398 C CA . ALA A 1 182 ? 3.703 5.822 -22.899 1.00 93.88 182 ALA A CA 1
ATOM 1399 C C . ALA A 1 182 ? 5.227 5.840 -22.697 1.00 93.88 182 ALA A C 1
ATOM 1401 O O . ALA A 1 182 ? 5.862 6.864 -22.943 1.00 93.88 182 ALA A O 1
ATOM 1402 N N . LEU A 1 183 ? 5.823 4.703 -22.325 1.00 93.62 183 LEU A N 1
ATOM 1403 C CA . LEU A 1 183 ? 7.270 4.576 -22.133 1.00 93.62 183 LEU A CA 1
ATOM 1404 C C . LEU A 1 183 ? 8.048 4.681 -23.450 1.00 93.62 183 LEU A C 1
ATOM 1406 O O . LEU A 1 183 ? 9.098 5.314 -23.483 1.00 93.62 183 LEU A O 1
ATOM 1410 N N . VAL A 1 184 ? 7.536 4.119 -24.548 1.00 94.88 184 VAL A N 1
ATOM 1411 C CA . VAL A 1 184 ? 8.146 4.261 -25.884 1.00 94.88 184 VAL A CA 1
ATOM 1412 C C . VAL A 1 184 ? 8.201 5.725 -26.310 1.00 94.88 184 VAL A C 1
ATOM 1414 O O . V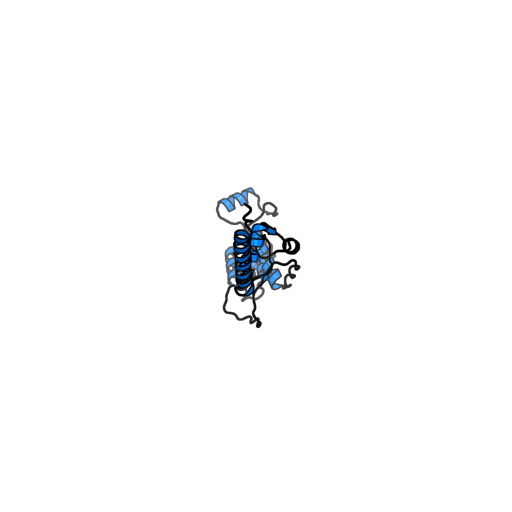AL A 1 184 ? 9.250 6.182 -26.767 1.00 94.88 184 VAL A O 1
ATOM 1417 N N . ASN A 1 185 ? 7.113 6.468 -26.094 1.00 92.50 185 ASN A N 1
ATOM 1418 C CA . ASN A 1 185 ? 7.055 7.896 -26.393 1.00 92.50 185 ASN A CA 1
ATOM 1419 C C . ASN A 1 185 ? 7.992 8.706 -25.490 1.00 92.50 185 ASN A C 1
ATOM 1421 O O . ASN A 1 185 ? 8.714 9.572 -25.979 1.00 92.50 185 ASN A O 1
ATOM 1425 N N . LEU A 1 186 ? 8.016 8.404 -24.189 1.00 90.31 186 LEU A N 1
ATOM 1426 C CA . LEU A 1 186 ? 8.875 9.097 -23.229 1.00 90.31 186 LEU A CA 1
ATOM 1427 C C . LEU A 1 186 ? 10.366 8.840 -23.500 1.00 90.31 186 LEU A C 1
ATOM 1429 O O . LEU A 1 186 ? 11.174 9.759 -23.445 1.00 90.31 186 LEU A O 1
ATOM 1433 N N . GLY A 1 187 ? 10.719 7.605 -23.859 1.00 87.81 187 GLY A N 1
ATOM 1434 C CA . GLY A 1 187 ? 12.079 7.198 -24.208 1.00 87.81 187 GLY A CA 1
ATOM 1435 C C . GLY A 1 187 ? 12.507 7.535 -25.637 1.00 87.81 187 GLY A C 1
ATOM 1436 O O . GLY A 1 187 ? 13.603 7.137 -26.037 1.00 87.81 187 GLY A O 1
ATOM 1437 N N . ASN A 1 188 ? 11.652 8.208 -26.419 1.00 90.44 188 ASN A N 1
ATOM 1438 C CA . ASN A 1 188 ? 11.865 8.515 -27.837 1.00 90.44 188 ASN A CA 1
ATOM 1439 C C . ASN A 1 188 ? 12.383 7.295 -28.634 1.00 90.44 188 ASN A C 1
ATOM 1441 O O . ASN A 1 188 ? 13.387 7.359 -29.352 1.00 90.44 188 ASN A O 1
ATOM 1445 N N . SER A 1 189 ? 11.738 6.143 -28.432 1.00 91.44 189 SER A N 1
ATOM 1446 C CA . SER A 1 189 ? 12.072 4.885 -29.104 1.00 91.44 189 SER A CA 1
ATOM 1447 C C . SER A 1 189 ? 11.089 4.599 -30.237 1.00 91.44 189 SER A C 1
ATOM 1449 O O . SER A 1 189 ? 9.956 5.068 -30.230 1.00 91.44 189 SER A O 1
ATOM 1451 N N . LYS A 1 190 ? 11.517 3.801 -31.219 1.00 91.19 190 LYS A N 1
ATOM 1452 C CA . LYS A 1 190 ? 10.672 3.396 -32.351 1.00 91.19 190 LYS A CA 1
ATOM 1453 C C . LYS A 1 190 ? 9.560 2.432 -31.926 1.00 91.19 190 LYS A C 1
ATOM 1455 O O . LYS A 1 190 ? 8.437 2.540 -32.402 1.00 91.19 190 LYS A O 1
ATOM 1460 N N . ASP A 1 191 ? 9.900 1.470 -31.075 1.00 93.12 191 ASP A N 1
ATOM 1461 C CA . ASP A 1 191 ? 8.996 0.439 -30.573 1.00 93.12 191 ASP A CA 1
ATOM 1462 C C . ASP A 1 191 ? 9.455 -0.067 -29.193 1.00 93.12 191 ASP A C 1
ATOM 1464 O O . ASP A 1 191 ? 10.526 0.307 -28.688 1.00 93.12 191 ASP A O 1
ATOM 1468 N N . TRP A 1 192 ? 8.607 -0.893 -28.570 1.00 94.50 192 TRP A N 1
ATOM 1469 C CA . TRP A 1 192 ? 8.838 -1.463 -27.240 1.00 94.50 192 TRP A CA 1
ATOM 1470 C C . TRP A 1 192 ? 10.118 -2.303 -27.184 1.00 94.50 192 TRP A C 1
ATOM 1472 O O . TRP A 1 192 ? 10.937 -2.133 -26.284 1.00 94.50 192 TRP A O 1
ATOM 1482 N N . ASN A 1 193 ? 10.349 -3.150 -28.187 1.00 93.56 193 ASN A N 1
ATOM 1483 C CA . ASN A 1 193 ? 11.512 -4.035 -28.229 1.00 93.56 193 ASN A CA 1
ATOM 1484 C C . ASN A 1 193 ? 12.822 -3.245 -28.345 1.00 93.56 193 ASN A C 1
ATOM 1486 O O . ASN A 1 193 ? 13.808 -3.551 -27.669 1.00 93.56 193 ASN A O 1
ATOM 1490 N N . ALA A 1 194 ? 12.837 -2.188 -29.158 1.00 93.69 194 ALA A N 1
ATOM 1491 C CA . ALA A 1 194 ? 13.966 -1.277 -29.270 1.00 93.69 194 ALA A CA 1
ATOM 1492 C C . ALA A 1 194 ? 14.219 -0.531 -27.954 1.00 93.69 194 ALA A C 1
ATOM 1494 O O . ALA A 1 194 ? 15.381 -0.354 -27.579 1.00 93.69 194 ALA A O 1
ATOM 1495 N N . LEU A 1 195 ? 13.161 -0.145 -27.231 1.00 94.44 195 LEU A N 1
ATOM 1496 C CA . LEU A 1 195 ? 13.285 0.522 -25.936 1.00 94.44 195 LEU A CA 1
ATOM 1497 C C . LEU A 1 195 ? 13.910 -0.415 -24.894 1.00 94.44 195 LEU A C 1
ATOM 1499 O O . LEU A 1 195 ? 14.919 -0.066 -24.287 1.00 94.44 195 LEU A O 1
ATOM 1503 N N . VAL A 1 196 ? 13.381 -1.633 -24.752 1.00 94.19 196 VAL A N 1
ATOM 1504 C CA . VAL A 1 196 ? 13.902 -2.651 -23.823 1.00 94.19 196 VAL A CA 1
ATOM 1505 C C . VAL A 1 196 ? 15.352 -3.012 -24.150 1.00 94.19 196 VAL A C 1
ATOM 1507 O O . VAL A 1 196 ? 16.183 -3.162 -23.254 1.00 94.19 196 VAL A O 1
ATOM 1510 N N . LYS A 1 197 ? 15.711 -3.097 -25.436 1.00 94.06 197 LYS A N 1
ATOM 1511 C CA . LYS A 1 197 ? 17.099 -3.342 -25.853 1.00 94.06 197 LYS A CA 1
ATOM 1512 C C . LYS A 1 197 ? 18.036 -2.199 -25.455 1.00 94.06 197 LYS A C 1
ATOM 1514 O O . LYS A 1 197 ? 19.179 -2.451 -25.082 1.00 94.06 197 LYS A O 1
ATOM 1519 N N . ARG A 1 198 ? 17.578 -0.946 -25.537 1.00 92.06 198 ARG A N 1
ATOM 1520 C CA . ARG A 1 198 ? 18.352 0.218 -25.081 1.00 92.06 198 ARG A CA 1
ATOM 1521 C C . ARG A 1 198 ? 18.500 0.243 -23.562 1.00 92.06 198 ARG A C 1
ATOM 1523 O O . ARG A 1 198 ? 19.597 0.546 -23.103 1.00 92.06 198 ARG A O 1
ATOM 1530 N N . ALA A 1 199 ? 17.446 -0.116 -22.828 1.00 91.56 199 ALA A N 1
ATOM 1531 C CA . ALA A 1 199 ? 17.470 -0.237 -21.371 1.00 91.56 199 ALA A CA 1
ATOM 1532 C C . ALA A 1 199 ? 18.510 -1.274 -20.921 1.00 91.56 199 ALA A C 1
ATOM 1534 O O . ALA A 1 199 ? 19.421 -0.951 -20.171 1.00 91.56 199 ALA A O 1
ATOM 1535 N N . ASN A 1 200 ? 18.468 -2.484 -21.493 1.00 90.31 200 ASN A N 1
ATOM 1536 C CA . ASN A 1 200 ? 19.443 -3.546 -21.206 1.00 90.31 200 ASN A CA 1
ATOM 1537 C C . ASN A 1 200 ? 20.889 -3.166 -21.559 1.00 90.31 200 ASN A C 1
ATOM 1539 O O . ASN A 1 200 ? 21.833 -3.677 -20.966 1.00 90.31 200 ASN A O 1
ATOM 1543 N N . ALA A 1 201 ? 21.075 -2.288 -22.545 1.00 89.25 201 ALA A N 1
ATOM 1544 C CA . ALA A 1 201 ? 22.391 -1.799 -22.940 1.00 89.25 201 ALA A CA 1
ATOM 1545 C C . ALA A 1 201 ? 22.890 -0.618 -22.082 1.00 89.25 201 ALA A C 1
ATOM 1547 O O . ALA A 1 201 ? 23.949 -0.077 -22.400 1.00 89.25 201 ALA A O 1
ATOM 1548 N N . GLY A 1 202 ? 22.129 -0.178 -21.069 1.00 84.00 202 GLY A N 1
ATOM 1549 C CA . GLY A 1 202 ? 22.452 0.993 -20.243 1.00 84.00 202 GLY A CA 1
ATOM 1550 C C . GLY A 1 202 ? 22.454 2.311 -21.025 1.00 84.00 202 GLY A C 1
ATOM 1551 O O . GLY A 1 202 ? 23.187 3.231 -20.690 1.00 84.00 202 GLY A O 1
ATOM 1552 N N . LYS A 1 203 ? 21.698 2.393 -22.131 1.00 79.62 203 LYS A N 1
ATOM 1553 C CA . LYS A 1 203 ? 21.660 3.561 -23.040 1.00 79.62 203 LYS A CA 1
ATOM 1554 C C . LYS A 1 203 ? 20.476 4.501 -22.782 1.00 79.62 203 LYS A C 1
ATOM 1556 O O . LYS A 1 203 ? 20.125 5.289 -23.668 1.00 79.62 203 LYS A O 1
ATOM 1561 N N . LEU A 1 204 ? 19.793 4.325 -21.654 1.00 75.31 204 LEU A N 1
ATOM 1562 C CA . LEU A 1 204 ? 18.635 5.117 -21.227 1.00 75.31 204 LEU A CA 1
ATOM 1563 C C . LEU A 1 204 ? 18.890 5.863 -19.907 1.00 75.31 204 LEU A C 1
ATOM 1565 O O . LEU A 1 204 ? 17.951 6.448 -19.373 1.00 75.31 204 LEU A O 1
ATOM 1569 N N . ASP A 1 205 ? 20.142 5.845 -19.445 1.00 61.97 205 ASP A N 1
ATOM 1570 C CA . ASP A 1 205 ? 20.639 6.509 -18.238 1.00 61.97 205 ASP A CA 1
ATOM 1571 C C . ASP A 1 205 ? 21.356 7.822 -18.590 1.00 61.97 205 ASP A C 1
ATOM 1573 O O . ASP A 1 205 ? 21.962 7.891 -19.692 1.00 61.97 205 ASP A O 1
#

InterPro domains:
  IPR010771 Intracellular growth attenuator IgaA [PF07095] (1-205)

Radius of gyration: 35.88 Å; Cα contacts (8 Å, |Δi|>4): 151; chains: 1; bounding box: 76×41×112 Å

Mean predicted aligned error: 17.23 Å

Nearest PDB structures (foldseek):
  9biy-assembly1_A  TM=5.924E-01  e=2.257E-17  Escherichia coli
  9bj0-assembly2_B  TM=6.036E-01  e=7.738E-17  Escherichia coli
  9bj0-assembly1_A  TM=6.004E-01  e=9.900E-17  Escherichia coli
  9biz-assembly1_A  TM=5.936E-01  e=1.833E-16  Klebsiella pneumoniae

Organism: NCBI:txid913242

Solvent-accessible surface area (backbone atoms only — not comparable to full-atom values): 12569 Å² total; per-residue (Å²): 141,81,85,73,73,59,72,61,53,52,54,51,50,51,52,53,52,52,53,51,51,52,50,51,48,45,56,75,76,40,88,43,62,62,61,49,48,45,53,52,31,55,73,69,52,55,50,75,48,73,25,66,47,67,68,53,46,61,72,65,62,83,55,84,64,52,44,80,49,76,51,76,77,53,48,73,35,67,86,64,69,98,61,85,58,99,77,64,103,57,100,60,68,94,72,49,55,88,35,71,50,71,64,90,69,80,77,76,76,77,82,92,39,74,67,57,52,34,48,49,54,36,53,49,52,51,49,44,44,76,57,67,54,95,84,53,93,56,96,64,58,72,68,58,51,52,55,38,48,75,70,76,44,84,70,62,78,54,45,26,58,52,49,51,38,46,46,72,58,36,72,52,87,85,42,59,52,71,59,48,52,51,49,18,61,74,66,74,37,95,40,59,68,59,38,49,53,33,29,79,66,63,69,49,101

Secondary structure (DSSP, 8-state):
-----HHHHHHHHHHHHHHHHHHHHHHHHS-THHHHHHHHHHHT---EEEESSHHHHHHHT--TTPEEEE----EEE----S---S--S-TTGGG--SEEE---PPPPPPP--HHHHHHHHHHHHHHHHHS--TTS--SS-HHHHHHHHHTTPPP-TTHHHHHHHHHHH--STTTTHHHHHHHHHHTT-SSHHHHHHHHHTT---